Protein AF-A0A7K4CZP0-F1 (afdb_monomer)

Foldseek 3Di:
DVVVVQQAAEDQDPVVQCVVQVVCVVVVVVVRHPLHYYDYPVQVVCVVVPHDCVNVPQVPGSRRCVVVVVVSVVVVLLVVLVVVCVVQDDLVLLVVCLVCVPCLVVFPCSVVVLADLSVLSVCSNVSVLVVSLLRPSLVSHPLPCSQQVPDPPNRGSNSVSVSSPVVSVVVVSDDPLVVQQVVCCQFAVGSDDDDCVVCVVVVHHDDDGDGPVNVVVVVVVVVD

Radius of gyration: 27.46 Å; Cα contacts (8 Å, |Δi|>4): 216; chains: 1; bounding box: 64×42×74 Å

pLDDT: mean 88.91, std 6.3, range [65.12, 97.0]

Sequence (224 aa):
MKEAGAQAVLVSCPNCYLQFEMEQAALQKLDVNVHLPVFFITDLIGLAIGLSPEDLGMQQHVIDPAPVLASIGKIMKTRESVDLVLKDFDMDEIERCIACGACKDDCPSCKNGTMDPPALFKKVISGQLEDVLKDPSLWACLDCYTCHEMCSLGMGWHDTLKKLRNMAAKKGYIAKGFERQADTFGRLLKVIPPSKSKRRALGLPDPAEMNADDLKQKLHEMNE

Solvent-accessible surface area (backbone atoms only — not comparable to full-atom values): 13034 Å² total; per-residue (Å²): 97,64,92,76,68,50,72,57,46,82,34,85,47,71,68,55,45,51,53,61,40,54,47,48,62,54,34,44,77,71,75,41,83,75,89,58,24,68,40,50,54,63,55,58,51,37,48,74,75,68,49,51,62,75,80,69,46,54,85,72,51,85,45,81,42,61,76,52,49,56,53,50,51,52,54,49,54,42,47,54,48,41,54,54,45,64,72,78,43,64,63,69,60,51,51,53,46,48,73,61,51,74,42,47,87,71,35,68,35,38,74,71,68,51,33,56,66,53,64,47,51,52,32,45,78,69,50,39,45,71,61,48,36,65,38,71,39,69,72,48,66,81,82,75,55,59,37,37,79,62,31,93,80,66,66,36,53,60,63,60,49,48,53,48,49,52,55,12,43,77,73,66,50,53,59,72,73,54,53,55,28,51,54,35,23,46,62,50,67,29,67,61,86,80,60,57,68,66,31,50,77,70,75,40,77,75,80,84,88,47,30,45,65,61,50,50,52,53,54,51,68,71,75,109

Mean predicted aligned error: 10.71 Å

Secondary structure (DSSP, 8-state):
-GGGT---EEES-HHHHHHHHHHHHHHHTTT------EEEHHHHHHHHTT--TTTTTGGG-SS--HHHHHHHHHHHHHHHHHHHHHHH--HHHHHHHHHH-GGGGT-HHHHTTS--HHHHHHHHHTT-HHHHHH-GGGGG-----HHHHT-TTS--SHHHHHHHHHHHHHTT---HHHHHHHHHHHHHS-SS---HHHHHHTTPPPPPP--HHHHHHHHHHH--

Structure (mmCIF, N/CA/C/O backbone):
data_AF-A0A7K4CZP0-F1
#
_entry.id   AF-A0A7K4CZP0-F1
#
loop_
_atom_site.group_PDB
_atom_site.id
_atom_site.type_symbol
_atom_site.label_atom_id
_atom_site.label_alt_id
_atom_site.label_comp_id
_atom_site.label_asym_id
_atom_site.label_entity_id
_atom_site.label_seq_id
_atom_site.pdbx_PDB_ins_code
_atom_site.Cartn_x
_atom_site.Cartn_y
_atom_site.Cartn_z
_atom_site.occupancy
_atom_site.B_iso_or_equiv
_atom_site.auth_seq_id
_atom_site.auth_comp_id
_atom_site.auth_asym_id
_atom_site.auth_atom_id
_atom_site.pdbx_PDB_model_num
ATOM 1 N N . MET A 1 1 ? -25.069 6.080 30.874 1.00 85.06 1 MET A N 1
ATOM 2 C CA . MET A 1 1 ? -24.377 5.571 29.661 1.00 85.06 1 MET A CA 1
ATOM 3 C C . MET A 1 1 ? -23.298 6.539 29.201 1.00 85.06 1 MET A C 1
ATOM 5 O O . MET A 1 1 ? -22.136 6.169 29.238 1.00 85.06 1 MET A O 1
ATOM 9 N N . LYS A 1 2 ? -23.647 7.784 28.848 1.00 82.81 2 LYS A N 1
ATOM 10 C CA . LYS A 1 2 ? -22.668 8.808 28.444 1.00 82.81 2 LYS A CA 1
ATOM 11 C C . LYS A 1 2 ? -21.601 9.094 29.509 1.00 82.81 2 LYS A C 1
ATOM 13 O O . LYS A 1 2 ? -20.423 9.119 29.190 1.00 82.81 2 LYS A O 1
ATOM 18 N N . GLU A 1 3 ? -21.998 9.198 30.778 1.00 87.56 3 GLU A N 1
ATOM 19 C CA . GLU A 1 3 ? -21.066 9.346 31.916 1.00 87.56 3 GLU A CA 1
ATOM 20 C C . GLU A 1 3 ? -20.089 8.168 32.063 1.00 87.56 3 GLU A C 1
ATOM 22 O O . GLU A 1 3 ? -18.994 8.336 32.584 1.00 87.56 3 GLU A O 1
ATOM 27 N N . ALA A 1 4 ? -20.455 6.988 31.554 1.00 91.19 4 ALA A N 1
ATOM 28 C CA . ALA A 1 4 ? -19.593 5.808 31.521 1.00 91.19 4 ALA A CA 1
ATOM 29 C C . ALA A 1 4 ? -18.707 5.748 30.257 1.00 91.19 4 ALA A C 1
ATOM 31 O O . ALA A 1 4 ? -18.060 4.735 30.014 1.00 91.19 4 ALA A O 1
ATOM 32 N N . GLY A 1 5 ? -18.696 6.800 29.430 1.00 89.44 5 GLY A N 1
ATOM 33 C CA . GLY A 1 5 ? -17.893 6.879 28.206 1.00 89.44 5 GLY A CA 1
ATOM 34 C C . GLY A 1 5 ? -18.513 6.208 26.977 1.00 89.44 5 GLY A C 1
ATOM 35 O O . GLY A 1 5 ? -17.833 6.065 25.963 1.00 89.44 5 GLY A O 1
ATOM 36 N N . ALA A 1 6 ? -19.786 5.799 27.029 1.00 90.94 6 ALA A N 1
ATOM 37 C CA . ALA A 1 6 ? -20.461 5.239 25.859 1.00 90.94 6 ALA A CA 1
ATOM 38 C C . ALA A 1 6 ? -20.562 6.282 24.734 1.00 90.94 6 ALA A C 1
ATOM 40 O O . ALA A 1 6 ? -20.976 7.418 24.972 1.00 90.94 6 ALA A O 1
ATOM 41 N N . GLN A 1 7 ? -20.213 5.872 23.513 1.00 91.56 7 GLN A N 1
ATOM 42 C CA . GLN A 1 7 ? -20.236 6.728 22.321 1.00 91.56 7 GLN A CA 1
ATOM 43 C C . GLN A 1 7 ? -21.512 6.553 21.485 1.00 91.56 7 GLN A C 1
ATOM 45 O O . GLN A 1 7 ? -21.839 7.431 20.696 1.00 91.56 7 GLN A O 1
ATOM 50 N N . ALA A 1 8 ? -22.233 5.443 21.670 1.00 92.94 8 ALA A N 1
ATOM 51 C CA . ALA A 1 8 ? -23.510 5.146 21.028 1.00 92.94 8 ALA A CA 1
ATOM 52 C C . ALA A 1 8 ? -24.325 4.154 21.873 1.00 92.94 8 ALA A C 1
ATOM 54 O O . ALA A 1 8 ? -23.779 3.501 22.769 1.00 92.94 8 ALA A O 1
ATOM 55 N N . VAL A 1 9 ? -25.612 4.011 21.559 1.00 93.06 9 VAL A N 1
ATOM 56 C CA . VAL A 1 9 ? -26.483 2.946 22.077 1.00 93.06 9 VAL A CA 1
ATOM 57 C C . VAL A 1 9 ? -26.855 2.018 20.930 1.00 93.06 9 VAL A C 1
ATOM 59 O O . VAL A 1 9 ? -27.252 2.479 19.869 1.00 93.06 9 VAL A O 1
ATOM 62 N N . LEU A 1 10 ? -26.754 0.710 21.147 1.00 94.12 10 LEU A N 1
ATOM 63 C CA . LEU A 1 10 ? -27.246 -0.295 20.211 1.00 94.12 10 LEU A CA 1
ATOM 64 C C . LEU A 1 10 ? -28.534 -0.904 20.754 1.00 94.12 10 LEU A C 1
ATOM 66 O O . LEU A 1 10 ? -28.578 -1.339 21.906 1.00 94.12 10 LEU A O 1
ATOM 70 N N . VAL A 1 11 ? -29.559 -0.981 19.914 1.00 95.25 11 VAL A N 1
ATOM 71 C CA . VAL A 1 11 ? -30.842 -1.591 20.260 1.00 95.25 11 VAL A CA 1
ATOM 72 C C . VAL A 1 11 ? -31.289 -2.579 19.186 1.00 95.25 11 VAL A C 1
ATOM 74 O O . VAL A 1 11 ? -30.999 -2.429 18.005 1.00 95.25 11 VAL A O 1
ATOM 77 N N . SER A 1 12 ? -32.024 -3.606 19.598 1.00 95.75 12 SER A N 1
ATOM 78 C CA . SER A 1 12 ? -32.648 -4.592 18.700 1.00 95.75 12 SER A CA 1
ATOM 79 C C . SER A 1 12 ? -34.178 -4.576 18.769 1.00 95.75 12 SER A C 1
ATOM 81 O O . SER A 1 12 ? -34.845 -5.267 18.004 1.00 95.75 12 SER A O 1
ATOM 83 N N . CYS A 1 13 ? -34.750 -3.775 19.673 1.00 96.31 13 CYS A N 1
ATOM 84 C CA . CYS A 1 13 ? -36.188 -3.599 19.829 1.00 96.31 13 CYS A CA 1
ATOM 85 C C . CYS A 1 13 ? -36.625 -2.269 19.189 1.00 96.31 13 CYS A C 1
ATOM 87 O O . CYS A 1 13 ? -36.110 -1.224 19.599 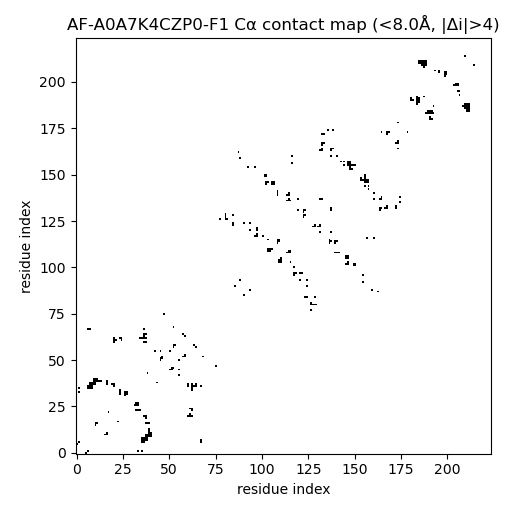1.00 96.31 13 CYS A O 1
ATOM 89 N N . PRO A 1 14 ? -37.589 -2.269 18.246 1.00 92.50 14 PRO A N 1
ATOM 90 C CA . PRO A 1 14 ? -38.087 -1.041 17.621 1.00 92.50 14 PRO A CA 1
ATOM 91 C C . PRO A 1 14 ? -38.642 -0.035 18.634 1.00 92.50 14 PRO A C 1
ATOM 93 O O . PRO A 1 14 ? -38.450 1.168 18.488 1.00 92.50 14 PRO A O 1
ATOM 96 N N . ASN A 1 15 ? -39.271 -0.520 19.710 1.00 94.50 15 ASN A N 1
ATOM 97 C CA . ASN A 1 15 ? -39.761 0.350 20.776 1.00 94.50 15 ASN A CA 1
ATOM 98 C C . ASN A 1 15 ? -38.613 1.020 21.542 1.00 94.50 15 ASN A C 1
ATOM 100 O O . ASN A 1 15 ? -38.708 2.192 21.883 1.00 94.50 15 ASN A O 1
ATOM 104 N N . CYS A 1 16 ? -37.509 0.305 21.779 1.00 93.56 16 CYS A N 1
ATOM 105 C CA . CYS A 1 16 ? -36.323 0.899 22.391 1.00 93.56 16 CYS A CA 1
ATOM 106 C C . CYS A 1 16 ? -35.675 1.928 21.462 1.00 93.56 16 CYS A C 1
ATOM 108 O O . CYS A 1 16 ? -35.240 2.963 21.946 1.00 93.56 16 CYS A O 1
ATOM 110 N N . TYR A 1 17 ? -35.637 1.675 20.152 1.00 91.94 17 TYR A N 1
ATOM 111 C CA . TYR A 1 17 ? -35.133 2.651 19.183 1.00 91.94 17 TYR A CA 1
ATOM 112 C C . TYR A 1 17 ? -35.946 3.943 19.233 1.00 91.94 17 TYR A C 1
ATOM 114 O O . TYR A 1 17 ? -35.385 5.004 19.479 1.00 91.94 17 TYR A O 1
ATOM 122 N N . LEU A 1 18 ? -37.276 3.846 19.130 1.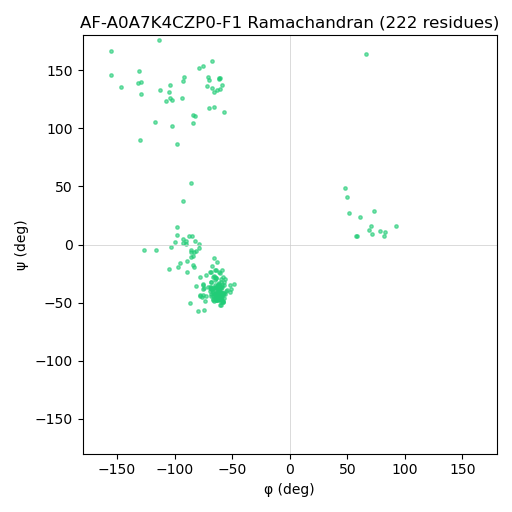00 88.94 18 LEU A N 1
ATOM 123 C CA . LEU A 1 18 ? -38.159 5.007 19.249 1.00 88.94 18 LEU A CA 1
ATOM 124 C C . LEU A 1 18 ? -37.974 5.727 20.587 1.00 88.94 18 LEU A C 1
ATOM 126 O O . LEU A 1 18 ? -37.829 6.945 20.603 1.00 88.94 18 LEU A O 1
ATOM 130 N N . GLN A 1 19 ? -37.928 4.985 21.696 1.00 91.44 19 GLN A N 1
ATOM 131 C CA . GLN A 1 19 ? -37.769 5.563 23.026 1.00 91.44 19 GLN A CA 1
ATOM 132 C C . GLN A 1 19 ? -36.423 6.279 23.189 1.00 91.44 19 GLN A C 1
ATOM 134 O O . GLN A 1 19 ? -36.393 7.395 23.686 1.00 91.44 19 GLN A O 1
ATOM 139 N N . PHE A 1 20 ? -35.302 5.669 22.803 1.00 90.06 20 PHE A N 1
ATOM 140 C CA . PHE A 1 20 ? -33.987 6.282 23.005 1.00 90.06 20 PHE A CA 1
ATOM 141 C C . PHE A 1 20 ? -33.669 7.371 21.975 1.00 90.06 20 PHE A C 1
ATOM 143 O O . PHE A 1 20 ? -32.920 8.287 22.301 1.00 90.06 20 PHE A O 1
ATOM 150 N N . GLU A 1 21 ? -34.215 7.301 20.763 1.00 88.94 21 GLU A N 1
ATOM 151 C CA . GLU A 1 21 ? -33.935 8.263 19.693 1.00 88.94 21 GLU A CA 1
ATOM 152 C C . GLU A 1 21 ? -34.874 9.483 19.772 1.00 88.94 21 GLU A C 1
ATOM 154 O O . GLU A 1 21 ? -34.416 10.624 19.830 1.00 88.94 21 GLU A O 1
ATOM 159 N N . MET A 1 22 ? -36.194 9.269 19.869 1.00 82.75 22 MET A N 1
ATOM 160 C CA . MET A 1 22 ? -37.180 10.364 19.852 1.00 82.75 22 MET A CA 1
ATOM 161 C C . MET A 1 22 ? -37.204 11.155 21.161 1.00 82.75 22 MET A C 1
ATOM 163 O O . MET A 1 22 ? -37.333 12.382 21.140 1.00 82.75 22 MET A O 1
ATOM 167 N N . GLU A 1 23 ? -37.038 10.490 22.308 1.00 86.06 23 GLU A N 1
ATOM 168 C CA . GLU A 1 23 ? -37.027 11.188 23.600 1.00 86.06 23 GLU A CA 1
ATOM 169 C C . GLU A 1 23 ? -35.779 12.055 23.766 1.00 86.06 23 GLU A C 1
ATOM 171 O O . GLU A 1 23 ? -35.824 13.051 24.480 1.00 86.06 23 GLU A O 1
ATOM 176 N N . GLN A 1 24 ? -34.672 11.767 23.069 1.00 87.44 24 GLN A N 1
ATOM 177 C CA . GLN A 1 24 ? -33.522 12.674 23.077 1.00 87.44 24 GLN A CA 1
ATOM 178 C C . GLN A 1 24 ? -33.859 14.028 22.443 1.00 87.44 24 GLN A C 1
ATOM 180 O O . GLN A 1 24 ? -33.439 15.058 22.968 1.00 87.44 24 GLN A O 1
ATOM 185 N N . ALA A 1 25 ? -34.676 14.059 21.386 1.00 80.62 25 ALA A N 1
ATOM 186 C CA . ALA A 1 25 ? -35.170 15.316 20.827 1.00 80.62 25 ALA A CA 1
ATOM 187 C C . ALA A 1 25 ? -36.153 16.032 21.767 1.00 80.62 25 ALA A C 1
ATOM 189 O O . ALA A 1 25 ? -36.189 17.263 21.808 1.00 80.62 25 ALA A O 1
ATOM 190 N N . ALA A 1 26 ? -36.942 15.289 22.549 1.00 83.56 26 ALA A N 1
ATOM 191 C CA . ALA A 1 26 ? -37.798 15.873 23.581 1.00 83.56 26 ALA A CA 1
ATOM 192 C C . ALA A 1 26 ? -36.972 16.468 24.737 1.00 83.56 26 ALA A C 1
ATOM 194 O O . ALA A 1 26 ? -37.235 17.590 25.166 1.00 83.56 26 ALA A O 1
ATOM 195 N N . LEU A 1 27 ? -35.929 15.766 25.185 1.00 85.69 27 LEU A N 1
ATOM 196 C CA . LEU A 1 27 ? -35.002 16.214 26.226 1.00 85.69 27 LEU A CA 1
ATOM 197 C C . LEU A 1 27 ? -34.216 17.464 25.812 1.00 85.69 27 LEU A C 1
ATOM 199 O O . LEU A 1 27 ? -34.027 18.356 26.636 1.00 85.69 27 LEU A O 1
ATOM 203 N N . GLN A 1 28 ? -33.848 17.594 24.533 1.00 81.56 28 GLN A N 1
ATOM 204 C CA . GLN A 1 28 ? -33.230 18.821 24.016 1.00 81.56 28 GLN A CA 1
ATOM 205 C C . GLN A 1 28 ? -34.129 20.054 24.199 1.00 81.56 28 GLN A C 1
ATOM 207 O O . GLN A 1 28 ? -33.630 21.134 24.503 1.00 81.56 28 GLN A O 1
ATOM 212 N N . LYS A 1 29 ? -35.460 19.910 24.089 1.00 82.94 29 LYS A N 1
ATOM 213 C CA . LYS A 1 29 ? -36.409 21.015 24.345 1.00 82.94 29 LYS A CA 1
ATOM 214 C C . LYS A 1 29 ? -36.450 21.442 25.814 1.00 82.94 29 LYS A C 1
ATOM 216 O O . LYS A 1 29 ? -36.921 22.534 26.112 1.00 82.94 29 LYS A O 1
ATOM 221 N N . LEU A 1 30 ? -35.976 20.583 26.713 1.00 86.44 30 LEU A N 1
ATOM 222 C CA . LEU A 1 30 ? -35.828 20.842 28.145 1.00 86.44 30 LEU A CA 1
ATOM 223 C C . LEU A 1 30 ? -34.390 21.248 28.510 1.00 86.44 30 LEU A C 1
ATOM 225 O O . LEU A 1 30 ? -34.027 21.204 29.681 1.00 86.44 30 LEU A O 1
ATOM 229 N N . ASP A 1 31 ? -33.579 21.617 27.512 1.00 82.62 31 ASP A N 1
ATOM 230 C CA . ASP A 1 31 ? -32.163 21.978 27.650 1.00 82.62 31 ASP A CA 1
ATOM 231 C C . ASP A 1 31 ? -31.275 20.838 28.196 1.00 82.62 31 ASP A C 1
ATOM 233 O O . ASP A 1 31 ? -30.190 21.046 28.740 1.00 82.62 31 ASP A O 1
ATOM 237 N N . VAL A 1 32 ? -31.720 19.585 28.025 1.00 83.56 32 VAL A N 1
ATOM 238 C CA . VAL A 1 32 ? -30.968 18.382 28.398 1.00 83.56 32 VAL A CA 1
ATOM 239 C C . VAL A 1 32 ? -30.347 17.756 27.150 1.00 83.56 32 VAL A C 1
ATOM 241 O O . VAL A 1 32 ? -30.993 17.052 26.374 1.00 83.56 32 VAL A O 1
ATOM 244 N N . ASN A 1 33 ? -29.044 17.983 26.970 1.00 80.31 33 ASN A N 1
ATOM 245 C CA . ASN A 1 33 ? -28.299 17.564 25.781 1.00 80.31 33 ASN A CA 1
ATOM 246 C C . ASN A 1 33 ? -27.534 16.243 25.987 1.00 80.31 33 ASN A C 1
ATOM 248 O O . ASN A 1 33 ? -26.339 16.220 26.303 1.00 80.31 33 ASN A O 1
ATOM 252 N N . VAL A 1 34 ? -28.215 15.113 25.761 1.00 82.25 34 VAL A N 1
ATOM 253 C CA . VAL A 1 34 ? -27.600 13.773 25.827 1.00 82.25 34 VAL A CA 1
ATOM 254 C C . VAL A 1 34 ? -26.750 13.485 24.585 1.00 82.25 34 VAL A C 1
ATOM 256 O O . VAL A 1 34 ? -25.604 13.075 24.744 1.00 82.25 34 VAL A O 1
ATOM 259 N N . HIS A 1 35 ? -27.235 13.790 23.377 1.00 84.50 35 HIS A N 1
ATOM 260 C CA . HIS A 1 35 ? -26.480 13.705 22.113 1.00 84.50 35 HIS A CA 1
ATOM 261 C C . HIS A 1 35 ? -25.723 12.370 21.948 1.00 84.50 35 HIS A C 1
ATOM 263 O O . HIS A 1 35 ? -24.515 12.345 21.710 1.00 84.50 35 HIS A O 1
ATOM 269 N N . LEU A 1 36 ? -26.424 11.259 22.176 1.00 90.44 36 LEU A N 1
ATOM 270 C CA . LEU A 1 36 ? -25.877 9.908 22.112 1.00 90.44 36 LEU A CA 1
ATOM 271 C C . LEU A 1 36 ? -26.594 9.143 20.987 1.00 90.44 36 LEU A C 1
ATOM 273 O O . LEU A 1 36 ? -27.748 8.768 21.184 1.00 90.44 36 LEU A O 1
ATOM 277 N N . PRO A 1 37 ? -25.953 8.917 19.826 1.00 92.50 37 PRO A N 1
ATOM 278 C CA . PRO A 1 37 ? -26.598 8.258 18.691 1.00 92.50 37 PRO A CA 1
ATOM 279 C C . PRO A 1 37 ? -27.104 6.857 19.045 1.00 92.50 37 PRO A C 1
ATOM 281 O O . PRO A 1 37 ? -26.393 6.089 19.708 1.00 92.50 37 PRO A O 1
ATOM 284 N N . VAL A 1 38 ? -28.312 6.514 18.594 1.00 93.50 38 VAL A N 1
ATOM 285 C CA . VAL A 1 38 ? -28.902 5.183 18.771 1.00 93.50 38 VAL A CA 1
ATOM 286 C C . VAL A 1 38 ? -28.893 4.453 17.435 1.00 93.50 38 VAL A C 1
ATOM 288 O O . VAL A 1 38 ? -29.459 4.939 16.467 1.00 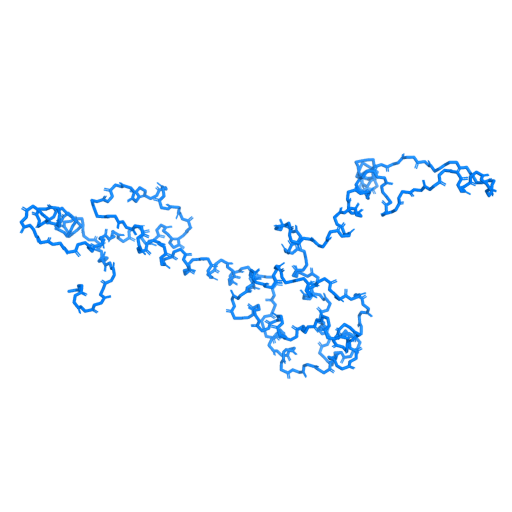93.50 38 VAL A O 1
ATOM 291 N N . PHE A 1 39 ? -28.279 3.275 17.386 1.00 93.75 39 PHE A N 1
ATOM 292 C CA . PHE A 1 39 ? -28.277 2.389 16.223 1.00 93.75 39 PHE A CA 1
ATOM 293 C C . PHE A 1 39 ? -29.227 1.222 16.452 1.00 93.75 39 PHE A C 1
ATOM 295 O O . PHE A 1 39 ? -29.232 0.609 17.527 1.00 93.75 39 PHE A O 1
ATOM 302 N N . PHE A 1 40 ? -29.996 0.874 15.429 1.00 94.50 40 PHE A N 1
ATOM 303 C CA . PHE A 1 40 ? -30.662 -0.412 15.372 1.00 94.50 40 PHE A CA 1
ATOM 304 C C . PHE A 1 40 ? -29.657 -1.491 14.947 1.00 94.50 40 PHE A C 1
ATOM 306 O O . PHE A 1 40 ? -28.675 -1.231 14.256 1.00 94.50 40 PHE A O 1
ATOM 313 N N . ILE A 1 41 ? -29.873 -2.739 15.359 1.00 94.50 41 ILE A N 1
ATOM 314 C CA . ILE A 1 41 ? -28.923 -3.828 15.085 1.00 94.50 41 ILE A CA 1
ATOM 315 C C . ILE A 1 41 ? -28.628 -4.021 13.588 1.00 94.50 41 ILE A C 1
ATOM 317 O O . ILE A 1 41 ? -27.506 -4.371 13.223 1.00 94.50 41 ILE A O 1
ATOM 321 N N . THR A 1 42 ? -29.600 -3.749 12.715 1.00 93.88 42 THR A N 1
ATOM 322 C CA . THR A 1 42 ? -29.416 -3.849 11.260 1.00 93.88 42 THR A CA 1
ATOM 323 C C . THR A 1 42 ? -28.439 -2.819 10.718 1.00 93.88 42 THR A C 1
ATOM 325 O O . THR A 1 42 ? -27.764 -3.114 9.741 1.00 93.88 42 THR A O 1
ATOM 328 N N . ASP A 1 43 ? -28.312 -1.664 11.367 1.00 93.38 43 ASP A N 1
ATOM 329 C CA . ASP A 1 43 ? -27.393 -0.601 10.963 1.00 93.38 43 ASP A CA 1
ATOM 330 C C . ASP A 1 43 ? -25.950 -1.103 11.066 1.00 93.38 43 ASP A C 1
ATOM 332 O O . ASP A 1 43 ? -25.172 -1.021 10.117 1.00 93.38 43 ASP A O 1
ATOM 336 N N . LEU A 1 44 ? -25.605 -1.728 12.198 1.00 90.06 44 LEU A N 1
ATOM 337 C CA . LEU A 1 44 ? -24.276 -2.303 12.407 1.00 90.06 44 LEU A CA 1
ATOM 338 C C . LEU A 1 44 ? -24.033 -3.548 11.553 1.00 90.06 44 LEU A C 1
ATOM 340 O O . LEU A 1 44 ? -22.914 -3.741 11.081 1.00 90.06 44 LEU A O 1
ATOM 344 N N . ILE A 1 45 ? -25.054 -4.385 11.341 1.00 90.56 45 ILE A N 1
ATOM 345 C CA . ILE A 1 45 ? -24.945 -5.541 10.438 1.00 90.56 45 ILE A CA 1
ATOM 346 C C . ILE A 1 45 ? -24.670 -5.060 9.013 1.00 90.56 45 ILE A C 1
ATOM 348 O O . ILE A 1 45 ? -23.764 -5.577 8.366 1.00 90.56 45 ILE A O 1
ATOM 352 N N . GLY A 1 46 ? -25.410 -4.055 8.548 1.00 89.75 46 GLY A N 1
ATOM 353 C CA . GLY A 1 46 ? -25.254 -3.450 7.233 1.00 89.75 46 GLY A CA 1
ATOM 354 C C . GLY A 1 46 ? -23.857 -2.881 7.020 1.00 89.75 46 GLY A C 1
ATOM 355 O O . GLY A 1 46 ? -23.196 -3.218 6.038 1.00 89.75 46 GLY A O 1
ATOM 356 N N . LEU A 1 47 ? -23.362 -2.104 7.987 1.00 88.12 47 LEU A N 1
ATOM 357 C CA . LEU A 1 47 ? -21.988 -1.600 7.966 1.00 88.12 47 LEU A CA 1
ATOM 358 C C . LEU A 1 47 ? -20.975 -2.757 7.952 1.00 88.12 47 LEU A C 1
ATOM 360 O O . LEU A 1 47 ? -20.020 -2.735 7.181 1.00 88.12 47 LEU A O 1
ATOM 364 N N . ALA A 1 48 ? -21.189 -3.806 8.751 1.00 83.50 48 ALA A N 1
ATOM 365 C CA . ALA A 1 48 ? -20.280 -4.951 8.823 1.00 83.50 48 ALA A CA 1
ATOM 366 C C . ALA A 1 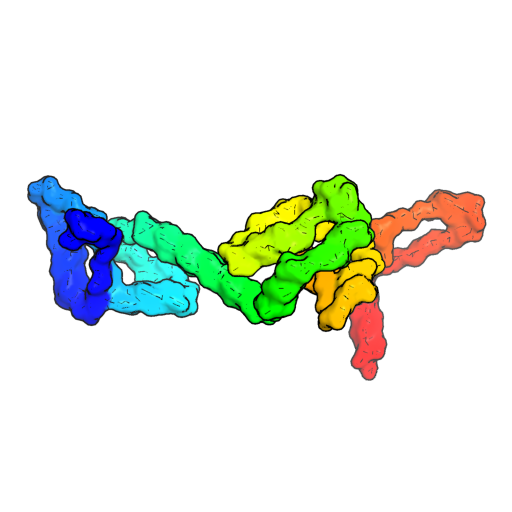48 ? -20.187 -5.756 7.515 1.00 83.50 48 ALA A C 1
ATOM 368 O O . ALA A 1 48 ? -19.141 -6.352 7.257 1.00 83.50 48 ALA A O 1
ATOM 369 N N . ILE A 1 49 ? -21.245 -5.768 6.698 1.00 85.19 49 ILE A N 1
ATOM 370 C CA . ILE A 1 49 ? -21.256 -6.414 5.375 1.00 85.19 49 ILE A CA 1
ATOM 371 C C . ILE A 1 49 ? -20.879 -5.459 4.231 1.00 85.19 49 ILE A C 1
ATOM 373 O O . ILE A 1 49 ? -20.904 -5.863 3.071 1.00 85.19 49 ILE A O 1
ATOM 377 N N . GLY A 1 50 ? -20.502 -4.216 4.547 1.00 80.69 50 GLY A N 1
ATOM 378 C CA . GLY A 1 50 ? -19.972 -3.251 3.584 1.00 80.69 50 GLY A CA 1
ATOM 379 C C . GLY A 1 50 ? -21.002 -2.329 2.928 1.00 80.69 50 GLY A C 1
ATOM 380 O O . GLY A 1 50 ? -20.673 -1.708 1.921 1.00 80.69 50 GLY A O 1
ATOM 381 N N . LEU A 1 51 ? -22.222 -2.214 3.466 1.00 86.06 51 LEU A N 1
ATOM 382 C CA . LEU A 1 51 ? -23.175 -1.192 3.017 1.00 86.06 51 LEU A CA 1
ATOM 383 C C . LEU A 1 51 ? -22.728 0.202 3.472 1.00 86.06 51 LEU A C 1
ATOM 385 O O . LEU A 1 51 ? -22.178 0.363 4.566 1.00 86.06 51 LEU A O 1
ATOM 389 N N . SER A 1 52 ? -22.967 1.209 2.630 1.00 87.88 52 SER A N 1
ATOM 390 C CA . SER A 1 52 ? -22.628 2.595 2.956 1.00 87.88 52 SER A CA 1
ATOM 391 C C . SER A 1 52 ? -23.617 3.196 3.970 1.00 87.88 52 SER A C 1
ATOM 393 O O . SER A 1 52 ? -24.773 2.763 4.036 1.00 87.88 52 SER A O 1
ATOM 395 N N . PRO A 1 53 ? -23.207 4.197 4.774 1.00 89.81 53 PRO A N 1
ATOM 396 C CA . PRO A 1 53 ? -24.129 4.953 5.623 1.00 89.81 53 PRO A CA 1
ATOM 397 C C . PRO A 1 53 ? -25.334 5.515 4.856 1.00 89.81 53 PRO A C 1
ATOM 399 O O . PRO A 1 53 ? -26.440 5.565 5.391 1.00 89.81 53 PRO A O 1
ATOM 402 N N . GLU A 1 54 ? -25.125 5.910 3.601 1.00 90.25 54 GLU A N 1
ATOM 403 C CA . GLU A 1 54 ? -26.161 6.432 2.716 1.00 90.25 54 GLU A CA 1
ATOM 404 C C . GLU A 1 54 ? -27.178 5.348 2.328 1.00 90.25 54 GLU A C 1
ATOM 406 O O . GLU A 1 54 ? -28.385 5.590 2.411 1.00 90.25 54 GLU A O 1
ATOM 411 N N . ASP A 1 55 ? -26.710 4.143 1.978 1.00 91.25 55 ASP A N 1
ATOM 412 C CA . ASP A 1 55 ? -27.570 2.993 1.646 1.00 91.25 55 ASP A CA 1
ATOM 413 C C . ASP A 1 55 ? -28.400 2.526 2.850 1.00 91.25 55 ASP A C 1
ATOM 415 O O . ASP A 1 55 ? -29.511 2.020 2.694 1.00 91.25 55 ASP A O 1
ATOM 419 N N . LEU A 1 56 ? -27.860 2.703 4.058 1.00 92.56 56 LEU A N 1
ATOM 420 C CA . LEU A 1 56 ? -28.519 2.359 5.318 1.00 92.56 56 LEU A CA 1
ATOM 421 C C . LEU A 1 56 ? -29.479 3.440 5.819 1.00 92.56 56 LEU A C 1
ATOM 423 O O . LEU A 1 56 ? -30.188 3.214 6.794 1.00 92.56 56 LEU A O 1
ATOM 427 N N . GLY A 1 57 ? -29.525 4.605 5.169 1.00 91.94 57 GLY A N 1
ATOM 428 C CA . GLY A 1 57 ? -30.417 5.686 5.572 1.00 91.94 57 GLY A CA 1
ATOM 429 C C . GLY A 1 57 ? -29.982 6.403 6.851 1.00 91.94 57 GLY A C 1
ATOM 430 O O . GLY A 1 57 ? -30.831 6.945 7.554 1.00 91.94 57 GLY A O 1
ATOM 431 N N . MET A 1 58 ? -28.681 6.456 7.158 1.00 91.38 58 MET A N 1
ATOM 432 C CA . MET A 1 58 ? -28.154 7.048 8.403 1.00 91.38 58 MET A CA 1
ATOM 433 C C . MET A 1 58 ? -28.526 8.530 8.591 1.00 91.38 58 MET A C 1
ATOM 435 O O . MET A 1 58 ? -28.577 9.025 9.713 1.00 91.38 58 MET A O 1
ATOM 439 N N . GLN A 1 59 ? -28.851 9.237 7.507 1.00 89.06 59 GLN A N 1
ATOM 440 C CA . GLN A 1 59 ? -29.386 10.602 7.518 1.00 89.06 59 GLN A CA 1
ATOM 441 C C . GLN A 1 59 ? -30.787 10.725 8.143 1.00 89.06 59 GLN A C 1
ATOM 443 O O . GLN A 1 59 ? -31.263 11.837 8.350 1.00 89.06 59 GLN A O 1
ATOM 448 N N . GLN A 1 60 ? -31.475 9.605 8.385 1.00 87.62 60 GLN A N 1
ATOM 449 C CA . GLN A 1 60 ? -32.804 9.571 8.998 1.00 87.62 60 GLN A CA 1
ATOM 450 C C . GLN A 1 60 ? -32.756 9.569 10.529 1.00 87.62 60 GLN A C 1
ATOM 452 O O . GLN A 1 60 ? -33.799 9.741 11.161 1.00 87.62 60 GLN A O 1
ATOM 457 N N . HIS A 1 61 ? -31.576 9.379 11.127 1.00 90.69 61 HIS A N 1
ATOM 458 C CA . HIS A 1 61 ? -31.418 9.487 12.572 1.00 90.69 61 HIS A CA 1
ATOM 459 C C . HIS A 1 61 ? -31.766 10.900 13.038 1.00 90.69 61 HIS A C 1
ATOM 461 O O . HIS A 1 61 ? -31.469 11.897 12.377 1.00 90.69 61 HIS A O 1
ATOM 467 N N . VAL A 1 62 ? -32.398 10.979 14.204 1.00 88.19 62 VAL A N 1
ATOM 468 C CA . VAL A 1 62 ? -32.747 12.250 14.840 1.00 88.19 62 VAL A CA 1
ATOM 469 C C . VAL A 1 62 ? -31.496 12.877 15.454 1.00 88.19 62 VAL A C 1
ATOM 471 O O . VAL A 1 62 ? -31.340 14.098 15.442 1.00 88.19 62 VAL A O 1
ATOM 474 N N . ILE A 1 63 ? -30.594 12.044 15.974 1.00 89.50 63 ILE A N 1
ATOM 475 C CA . ILE A 1 63 ? -29.297 12.433 16.518 1.00 89.50 63 ILE A CA 1
ATOM 476 C C . ILE A 1 63 ? -28.203 12.079 15.512 1.00 89.50 63 ILE A C 1
ATOM 478 O O . ILE A 1 63 ? -28.089 10.927 15.109 1.00 89.50 63 ILE A O 1
ATOM 482 N N . ASP A 1 64 ? -27.368 13.057 15.148 1.00 89.81 64 ASP A N 1
ATOM 483 C CA . ASP A 1 64 ? -26.321 12.890 14.132 1.00 89.81 64 ASP A CA 1
ATOM 484 C C . ASP A 1 64 ? -25.346 11.738 14.479 1.00 89.81 64 ASP A C 1
ATOM 486 O O . ASP A 1 64 ? -24.584 11.840 15.452 1.00 89.81 64 ASP A O 1
ATOM 490 N N . PRO A 1 65 ? -25.324 10.645 13.689 1.00 91.44 65 PRO A N 1
ATOM 491 C CA . PRO A 1 65 ? -24.446 9.509 13.931 1.00 91.44 65 PRO A CA 1
ATOM 492 C C . PRO A 1 65 ? -23.016 9.722 13.402 1.00 91.44 65 PRO A C 1
ATOM 494 O O . PRO A 1 65 ? -22.146 8.880 13.661 1.00 91.44 65 PRO A O 1
ATOM 497 N N . ALA A 1 66 ? -22.722 10.821 12.691 1.00 89.88 66 ALA A N 1
ATOM 498 C CA . ALA A 1 66 ? -21.437 11.059 12.026 1.00 89.88 66 ALA A CA 1
ATOM 499 C C . ALA A 1 66 ? -20.190 10.886 12.921 1.00 89.88 66 ALA A C 1
ATOM 501 O O . ALA A 1 66 ? -19.221 10.269 12.461 1.00 89.88 66 ALA A O 1
ATOM 502 N N . PRO A 1 67 ? -20.162 11.331 14.197 1.00 87.38 67 PRO A N 1
ATOM 503 C CA . PRO A 1 67 ? -18.994 11.137 15.064 1.00 87.38 67 PRO A CA 1
ATOM 504 C C . PRO A 1 67 ? -18.660 9.658 15.316 1.00 87.38 67 PRO A C 1
ATOM 506 O O . PRO A 1 67 ? -17.488 9.266 15.378 1.00 87.38 67 PRO A O 1
ATOM 509 N N . VAL A 1 68 ? -19.692 8.819 15.438 1.00 90.94 68 VAL A N 1
ATOM 510 C CA . VAL A 1 68 ? -19.548 7.375 15.661 1.00 90.94 68 VAL A CA 1
ATOM 511 C C . VAL A 1 68 ? -19.200 6.680 14.351 1.00 90.94 68 VAL A C 1
ATOM 513 O O . VAL A 1 68 ? -18.263 5.882 14.315 1.00 90.94 68 VAL A O 1
ATOM 516 N N . LEU A 1 69 ? -19.873 7.044 13.256 1.00 88.75 69 LEU A N 1
ATOM 517 C CA . LEU A 1 69 ? -19.579 6.532 11.917 1.00 88.75 69 LEU A CA 1
ATOM 518 C C . LEU A 1 69 ? -18.136 6.824 11.494 1.00 88.75 69 LEU A C 1
ATOM 520 O O . LEU A 1 69 ? -17.489 5.962 10.907 1.00 88.75 69 LEU A O 1
ATOM 524 N N . ALA A 1 70 ? -17.573 7.979 11.856 1.00 87.12 70 ALA A N 1
ATOM 525 C CA . ALA A 1 70 ? -16.164 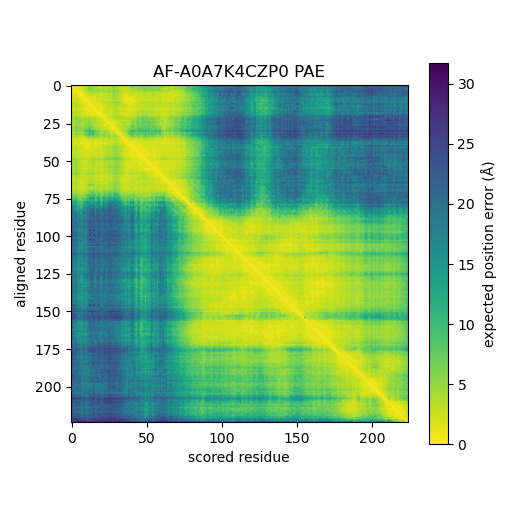8.280 11.610 1.00 87.12 70 ALA A CA 1
ATOM 526 C C . ALA A 1 70 ? -15.218 7.312 12.345 1.00 87.12 70 ALA A C 1
ATOM 528 O O . ALA A 1 70 ? -14.150 6.970 11.833 1.00 87.12 70 ALA A O 1
ATOM 529 N N . SER A 1 71 ? -15.602 6.854 13.538 1.00 84.31 71 SER A N 1
ATOM 530 C CA . SER A 1 71 ? -14.837 5.873 14.315 1.00 84.31 71 SER A CA 1
ATOM 531 C C . SER A 1 71 ? -14.981 4.464 13.733 1.00 84.31 71 SER A C 1
ATOM 533 O O . SER A 1 71 ? -13.976 3.779 13.543 1.00 84.31 71 SER A O 1
ATOM 535 N N . ILE A 1 72 ? -16.199 4.064 13.353 1.00 83.00 72 ILE A N 1
ATOM 536 C CA . ILE A 1 72 ? -16.468 2.789 12.668 1.00 83.00 72 ILE A CA 1
ATOM 537 C C . ILE A 1 72 ? -15.744 2.739 11.316 1.00 83.00 72 ILE A C 1
ATOM 539 O O . ILE A 1 72 ? -15.072 1.757 11.014 1.00 83.00 72 ILE A O 1
ATOM 543 N N . GLY A 1 73 ? -15.781 3.819 10.536 1.00 78.50 73 GLY A N 1
ATOM 544 C CA . GLY A 1 73 ? -15.101 3.919 9.247 1.00 78.50 73 GLY A CA 1
ATOM 545 C C . GLY A 1 73 ? -13.582 3.767 9.353 1.00 78.50 73 GLY A C 1
ATOM 546 O O . GLY A 1 73 ? -12.964 3.178 8.469 1.00 78.50 73 GLY A O 1
ATOM 547 N N . LYS A 1 74 ? -12.959 4.226 10.449 1.00 73.38 74 LYS A N 1
ATOM 548 C CA . LYS A 1 74 ? -11.537 3.943 10.721 1.00 73.38 74 LYS A CA 1
ATOM 549 C C . LYS A 1 74 ? -11.299 2.447 10.928 1.00 73.38 74 LYS A C 1
ATOM 551 O O . LYS A 1 74 ? -10.376 1.905 10.333 1.00 73.38 74 LYS A O 1
ATOM 556 N N . ILE A 1 75 ? -12.146 1.781 11.715 1.00 72.25 75 ILE A N 1
ATOM 557 C CA . ILE A 1 75 ? -12.060 0.334 11.973 1.00 72.25 75 ILE A CA 1
ATOM 558 C C . ILE A 1 75 ? -12.257 -0.464 10.675 1.00 72.25 75 ILE A C 1
ATOM 560 O O . ILE A 1 75 ? -11.484 -1.376 10.388 1.00 72.25 75 ILE A O 1
ATOM 564 N N . MET A 1 76 ? -13.251 -0.097 9.863 1.00 69.44 76 MET A N 1
ATOM 565 C CA . MET A 1 76 ? -13.542 -0.755 8.586 1.00 69.44 76 MET A CA 1
ATOM 566 C C . MET A 1 76 ? -12.404 -0.596 7.572 1.00 69.44 76 MET A C 1
ATOM 568 O O . MET A 1 76 ? -12.024 -1.578 6.945 1.00 69.44 76 MET A O 1
ATOM 572 N N . LYS A 1 77 ? -11.796 0.593 7.456 1.00 67.94 77 LYS A N 1
ATOM 573 C CA . LYS A 1 77 ? -10.617 0.809 6.592 1.00 67.94 77 LYS A CA 1
ATOM 574 C C . LYS A 1 77 ? -9.418 -0.035 7.016 1.00 67.94 77 LYS A C 1
ATOM 576 O O . LYS A 1 77 ? -8.703 -0.567 6.166 1.00 67.94 77 LYS A O 1
ATOM 581 N N . THR A 1 78 ? -9.204 -0.182 8.324 1.00 65.12 78 THR A N 1
ATOM 582 C CA . THR A 1 78 ? -8.186 -1.097 8.850 1.00 65.12 78 THR A CA 1
ATOM 583 C C . THR A 1 78 ? -8.503 -2.537 8.453 1.00 65.12 78 THR A C 1
ATOM 585 O O . THR A 1 78 ? -7.610 -3.243 8.002 1.00 65.12 78 THR A O 1
ATOM 588 N N . ARG A 1 79 ? -9.769 -2.964 8.539 1.00 66.81 79 ARG A N 1
ATOM 589 C CA . ARG A 1 79 ? -10.199 -4.314 8.147 1.00 66.81 79 ARG A CA 1
ATOM 590 C C . ARG A 1 79 ? -10.030 -4.592 6.652 1.00 66.81 79 ARG A C 1
ATOM 592 O O . ARG A 1 79 ? -9.472 -5.622 6.313 1.00 66.81 79 ARG A O 1
ATOM 599 N N . GLU A 1 80 ? -10.436 -3.678 5.775 1.00 67.50 80 GLU A N 1
ATOM 600 C CA . GLU A 1 80 ? -10.232 -3.813 4.324 1.00 67.50 80 GLU A CA 1
ATOM 601 C C . GLU A 1 80 ? -8.739 -3.931 3.980 1.00 67.50 80 GLU A C 1
ATOM 603 O O . GLU A 1 80 ? -8.334 -4.768 3.174 1.00 67.50 80 GLU A O 1
ATOM 608 N N . SER A 1 81 ? -7.902 -3.129 4.647 1.00 66.62 81 SER A N 1
ATOM 609 C CA . SER A 1 81 ? -6.446 -3.217 4.510 1.00 66.62 81 SER A CA 1
ATOM 610 C C . SER A 1 81 ? -5.919 -4.577 4.978 1.00 66.62 81 SER A C 1
ATOM 612 O O . SER A 1 81 ? -5.054 -5.144 4.320 1.00 66.62 81 SER A O 1
ATOM 614 N N . VAL A 1 82 ? -6.457 -5.125 6.072 1.00 71.56 82 VAL A N 1
ATOM 615 C CA . VAL A 1 82 ? -6.107 -6.459 6.584 1.00 71.56 82 VAL A CA 1
ATOM 616 C C . VAL A 1 82 ? -6.551 -7.563 5.623 1.00 71.56 82 VAL A C 1
ATOM 618 O O . VAL A 1 82 ? -5.739 -8.422 5.303 1.00 71.56 82 VAL A O 1
ATOM 621 N N . ASP A 1 83 ? -7.779 -7.529 5.107 1.00 73.62 83 ASP A N 1
ATOM 622 C CA . ASP A 1 83 ? -8.293 -8.541 4.172 1.00 73.62 83 ASP A CA 1
ATOM 623 C C . ASP A 1 83 ? -7.468 -8.579 2.876 1.00 73.62 83 ASP A C 1
ATOM 625 O O . ASP A 1 83 ? -7.140 -9.650 2.361 1.00 73.62 83 ASP A O 1
ATOM 629 N N . LEU A 1 84 ? -7.075 -7.406 2.369 1.00 71.25 84 LEU A N 1
ATOM 630 C CA . LEU A 1 84 ? -6.199 -7.294 1.206 1.00 71.25 84 LEU A CA 1
ATOM 631 C C . LEU A 1 84 ? -4.801 -7.858 1.495 1.00 71.25 84 LEU A C 1
ATOM 633 O O . LEU A 1 84 ? -4.242 -8.574 0.664 1.00 71.25 84 LEU A O 1
ATOM 637 N N . VAL A 1 85 ? -4.252 -7.574 2.681 1.00 77.50 85 VAL A N 1
ATOM 638 C CA . VAL A 1 85 ? -2.955 -8.111 3.107 1.00 77.50 85 VAL A CA 1
ATOM 639 C C . VAL A 1 85 ? -3.009 -9.637 3.239 1.00 77.50 85 VAL A C 1
ATOM 641 O O . VAL A 1 85 ? -2.165 -10.317 2.669 1.00 77.50 85 VAL A O 1
ATOM 644 N N . LEU A 1 86 ? -4.024 -10.189 3.905 1.00 76.12 86 LEU A N 1
ATOM 645 C CA . LEU A 1 86 ? -4.184 -11.636 4.101 1.00 76.12 86 LEU A CA 1
ATOM 646 C C . LEU A 1 86 ? -4.397 -12.406 2.792 1.00 76.12 86 LEU A C 1
ATOM 648 O O . LEU A 1 86 ? -4.060 -13.583 2.703 1.00 76.12 86 LEU A O 1
ATOM 652 N N . LYS A 1 87 ? -4.979 -11.759 1.778 1.00 82.62 87 LYS A N 1
ATOM 653 C CA . LYS A 1 87 ? -5.203 -12.371 0.467 1.00 82.62 87 LYS A CA 1
ATOM 654 C C . LYS A 1 87 ? -3.934 -12.420 -0.382 1.00 82.62 87 LYS A C 1
ATOM 656 O O . LYS A 1 87 ? -3.684 -13.423 -1.047 1.00 82.62 87 LYS A O 1
ATOM 661 N N . ASP A 1 88 ? -3.177 -11.326 -0.410 1.00 82.44 88 ASP A N 1
ATOM 662 C CA . ASP A 1 88 ? -2.048 -11.170 -1.331 1.00 82.44 88 ASP A CA 1
ATOM 663 C C . ASP A 1 88 ? -0.696 -11.563 -0.702 1.00 82.44 88 ASP A C 1
ATOM 665 O O . ASP A 1 88 ? 0.276 -11.794 -1.437 1.00 82.44 88 ASP A O 1
ATOM 669 N N . PHE A 1 89 ? -0.613 -11.682 0.628 1.00 85.19 89 PHE A N 1
ATOM 670 C CA . PHE A 1 89 ? 0.623 -11.958 1.361 1.00 85.19 89 PHE A CA 1
ATOM 671 C C . PHE A 1 89 ? 0.493 -13.131 2.340 1.00 85.19 89 PHE A C 1
ATOM 673 O O . PHE A 1 89 ? -0.493 -13.254 3.061 1.00 85.19 89 PHE A O 1
ATOM 680 N N . ASP A 1 90 ? 1.541 -13.958 2.401 1.00 86.38 90 ASP A N 1
ATOM 681 C CA . ASP A 1 90 ? 1.720 -14.952 3.460 1.00 86.38 90 ASP A CA 1
ATOM 682 C C . ASP A 1 90 ? 2.366 -14.261 4.671 1.00 86.38 90 ASP A C 1
ATOM 684 O O . ASP A 1 90 ? 3.508 -13.790 4.623 1.00 86.38 90 ASP A O 1
ATOM 688 N N . MET A 1 91 ? 1.591 -14.143 5.747 1.00 83.62 91 MET A N 1
ATOM 689 C CA . MET A 1 91 ? 1.996 -13.419 6.950 1.00 83.62 91 MET A CA 1
ATOM 690 C C . MET A 1 91 ? 3.137 -14.115 7.682 1.00 83.62 91 MET A C 1
ATOM 692 O O . MET A 1 91 ? 4.051 -13.437 8.148 1.00 83.62 91 MET A O 1
ATOM 696 N N . ASP A 1 92 ? 3.137 -15.446 7.722 1.00 86.00 92 ASP A N 1
ATOM 697 C CA . ASP A 1 92 ? 4.178 -16.201 8.408 1.00 86.00 92 ASP A CA 1
ATOM 698 C C . ASP A 1 92 ? 5.515 -16.062 7.664 1.00 86.00 92 ASP A C 1
ATOM 700 O O . ASP A 1 92 ? 6.580 -15.955 8.276 1.00 86.00 92 ASP A O 1
ATOM 704 N N . GLU A 1 93 ? 5.480 -16.045 6.329 1.00 87.94 93 GLU A N 1
ATOM 705 C CA . GLU A 1 93 ? 6.644 -15.755 5.485 1.00 87.94 93 GLU A CA 1
ATOM 706 C C . GLU A 1 93 ? 7.185 -14.343 5.729 1.00 87.94 93 GLU A C 1
ATOM 708 O O . GLU A 1 93 ? 8.395 -14.174 5.927 1.00 87.94 93 GLU A O 1
ATOM 713 N N . ILE A 1 94 ? 6.308 -13.338 5.791 1.00 89.31 94 ILE A N 1
ATOM 714 C CA . ILE A 1 94 ? 6.710 -11.960 6.081 1.00 89.31 94 ILE A CA 1
ATOM 715 C C . ILE A 1 94 ? 7.307 -11.838 7.488 1.00 89.31 94 ILE A C 1
ATOM 717 O O . ILE A 1 94 ? 8.359 -11.216 7.651 1.00 89.31 94 ILE A O 1
ATOM 721 N N . GLU A 1 95 ? 6.691 -12.438 8.504 1.00 90.62 95 GLU A N 1
ATOM 722 C CA . GLU A 1 95 ? 7.188 -12.403 9.881 1.00 90.62 95 GLU A CA 1
ATOM 723 C C . GLU A 1 95 ? 8.560 -13.071 10.008 1.00 90.62 95 GLU A C 1
ATOM 725 O O . GLU A 1 95 ? 9.491 -12.480 10.568 1.00 90.62 95 GLU A O 1
ATOM 730 N N . ARG A 1 96 ? 8.733 -14.259 9.409 1.00 90.81 96 ARG A N 1
ATOM 731 C CA . ARG A 1 96 ? 10.038 -14.936 9.335 1.00 90.81 96 ARG A CA 1
ATOM 732 C C . ARG A 1 96 ? 11.076 -14.073 8.628 1.00 90.81 96 ARG A C 1
ATOM 734 O O . ARG A 1 96 ? 12.218 -13.986 9.079 1.00 90.81 96 ARG A O 1
ATOM 741 N N . CYS A 1 97 ? 10.690 -13.413 7.538 1.00 90.38 97 CYS A N 1
ATOM 742 C CA . CYS A 1 97 ? 11.561 -12.511 6.798 1.00 90.38 97 CYS A CA 1
ATOM 743 C C . CY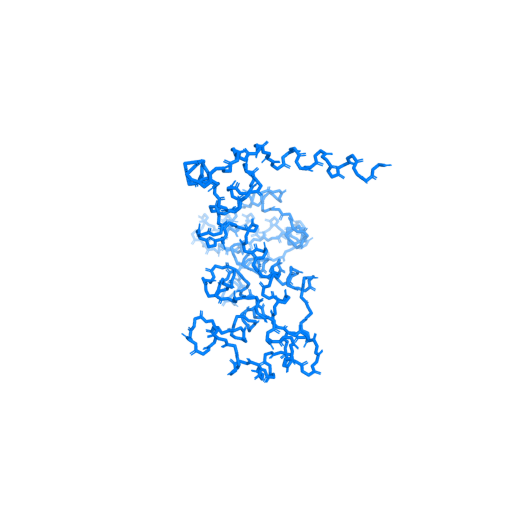S A 1 97 ? 12.014 -11.315 7.651 1.00 90.38 97 CYS A C 1
ATOM 745 O O . CYS A 1 97 ? 13.207 -10.999 7.670 1.00 90.38 97 CYS A O 1
ATOM 747 N N . ILE A 1 98 ? 11.090 -10.662 8.365 1.00 92.25 98 ILE A N 1
ATOM 748 C CA . ILE A 1 98 ? 11.386 -9.525 9.252 1.00 92.25 98 ILE A CA 1
ATOM 749 C C . ILE A 1 98 ? 12.349 -9.948 10.364 1.00 92.25 98 ILE A C 1
ATOM 751 O O . ILE A 1 98 ? 13.293 -9.215 10.656 1.00 92.25 98 ILE A O 1
ATOM 755 N N . ALA A 1 99 ? 12.128 -11.119 10.965 1.00 91.25 99 ALA A N 1
ATOM 756 C CA . ALA A 1 99 ? 12.977 -11.639 12.032 1.00 91.25 99 ALA A CA 1
ATOM 757 C C . ALA A 1 99 ? 14.380 -12.029 11.538 1.00 91.25 99 ALA A C 1
ATOM 759 O O . ALA A 1 99 ? 15.361 -11.804 12.243 1.00 91.25 99 ALA A O 1
ATOM 760 N N . CYS A 1 100 ? 14.483 -12.608 10.337 1.00 91.62 100 CYS A N 1
ATOM 761 C CA . CYS A 1 100 ? 15.752 -13.053 9.767 1.00 91.62 100 CYS A CA 1
ATOM 762 C C . CYS A 1 100 ? 16.616 -11.883 9.279 1.00 91.62 100 CYS A C 1
ATOM 764 O O . CYS A 1 100 ? 17.771 -11.770 9.678 1.00 91.62 100 CYS A O 1
ATOM 766 N N . GLY A 1 101 ? 16.087 -11.044 8.379 1.00 88.06 101 GLY A N 1
ATOM 767 C CA . GLY A 1 101 ? 16.775 -9.857 7.854 1.00 88.06 101 GLY A CA 1
ATOM 768 C C . GLY A 1 101 ? 18.139 -10.082 7.175 1.00 88.06 101 GLY A C 1
ATOM 769 O O . GLY A 1 101 ? 18.787 -9.101 6.824 1.00 88.06 101 GLY A O 1
ATOM 770 N N . ALA A 1 102 ? 18.580 -11.327 6.961 1.00 90.00 102 ALA A N 1
ATOM 771 C CA . ALA A 1 102 ? 19.980 -11.648 6.658 1.00 90.00 102 ALA A CA 1
ATOM 772 C C . ALA A 1 102 ? 20.519 -11.013 5.365 1.00 90.00 102 ALA A C 1
ATOM 774 O O . ALA A 1 102 ? 21.667 -10.592 5.318 1.00 90.00 102 ALA A O 1
ATOM 775 N N . CYS A 1 103 ? 19.689 -10.884 4.326 1.00 92.69 103 CYS A N 1
ATOM 776 C CA . CYS A 1 103 ? 20.109 -10.307 3.044 1.00 92.69 103 CYS A CA 1
ATOM 777 C C . CYS A 1 103 ? 20.183 -8.765 3.036 1.00 92.69 103 CYS A C 1
ATOM 779 O O . CYS A 1 103 ? 20.532 -8.169 2.012 1.00 92.69 103 CYS A O 1
ATOM 781 N N . LYS A 1 104 ? 19.871 -8.098 4.159 1.00 92.94 104 LYS A N 1
ATOM 782 C CA . LYS A 1 104 ? 19.891 -6.631 4.273 1.00 92.94 104 LYS A CA 1
ATOM 783 C C . LYS A 1 104 ? 21.260 -6.039 3.995 1.00 92.94 104 LYS A C 1
ATOM 785 O O . LYS A 1 104 ? 21.347 -5.054 3.263 1.00 92.94 104 LYS A O 1
ATOM 790 N N . ASP A 1 105 ? 22.301 -6.682 4.502 1.00 91.19 105 ASP A N 1
ATOM 791 C CA . ASP A 1 105 ? 23.678 -6.222 4.346 1.00 91.19 105 ASP A CA 1
ATOM 792 C C . ASP A 1 105 ? 24.268 -6.548 2.974 1.00 91.19 105 ASP A C 1
ATOM 794 O O . ASP A 1 105 ? 25.378 -6.120 2.687 1.00 91.19 105 ASP A O 1
ATOM 798 N N . ASP A 1 106 ? 23.543 -7.239 2.095 1.00 93.12 106 ASP A N 1
ATOM 799 C CA . ASP A 1 106 ? 23.933 -7.449 0.696 1.00 93.12 106 ASP A CA 1
ATOM 800 C C . ASP A 1 106 ? 23.124 -6.585 -0.271 1.00 93.12 106 ASP A C 1
ATOM 802 O O . ASP A 1 106 ? 23.587 -6.281 -1.372 1.00 93.12 106 ASP A O 1
ATOM 806 N N . CYS A 1 107 ? 21.948 -6.117 0.152 1.00 95.00 107 CYS A N 1
ATOM 807 C CA . CYS A 1 107 ? 21.081 -5.270 -0.653 1.00 95.00 107 CYS A CA 1
ATOM 808 C C . CYS A 1 107 ? 21.728 -3.895 -0.929 1.00 95.00 107 CYS A C 1
ATOM 810 O O . CYS A 1 107 ? 21.929 -3.109 0.005 1.00 95.00 107 CYS A O 1
ATOM 812 N N . PRO A 1 108 ? 21.983 -3.529 -2.205 1.00 95.06 108 PRO A N 1
ATOM 813 C CA . PRO A 1 108 ? 22.568 -2.230 -2.546 1.00 95.06 108 PRO A CA 1
ATOM 814 C C . PRO A 1 108 ? 21.715 -1.045 -2.073 1.00 95.06 108 PRO A C 1
ATOM 816 O O . PRO A 1 108 ? 22.241 -0.044 -1.585 1.00 95.06 108 PRO A O 1
ATOM 819 N N . SER A 1 109 ? 20.389 -1.169 -2.166 1.00 95.81 109 SER A N 1
ATOM 820 C CA . SER A 1 109 ? 19.452 -0.121 -1.750 1.00 95.81 109 SER A CA 1
ATOM 821 C C . SER A 1 109 ? 19.438 0.078 -0.231 1.00 95.81 109 SER A C 1
ATOM 823 O O . SER A 1 109 ? 19.270 1.210 0.230 1.00 95.81 109 SER A O 1
ATOM 825 N N . CYS A 1 110 ? 19.658 -0.990 0.546 1.00 95.44 110 CYS A N 1
ATOM 826 C CA . CYS A 1 110 ? 19.801 -0.906 2.000 1.00 95.44 110 CYS A CA 1
ATOM 827 C C . CYS A 1 110 ? 21.142 -0.293 2.400 1.00 95.44 110 CYS A C 1
ATOM 829 O O . CYS A 1 110 ? 21.157 0.611 3.231 1.00 95.44 110 CYS A O 1
ATOM 831 N N . LYS A 1 111 ? 22.249 -0.703 1.762 1.00 94.38 111 LYS A N 1
ATOM 832 C CA . LYS A 1 111 ? 23.586 -0.121 1.997 1.00 94.38 111 LYS A CA 1
ATOM 833 C C . LYS A 1 111 ? 23.614 1.388 1.794 1.00 94.38 111 LYS A C 1
ATOM 835 O O . LYS A 1 111 ? 24.226 2.107 2.575 1.00 94.38 111 LYS A O 1
ATOM 840 N N . ASN A 1 112 ? 22.919 1.864 0.765 1.00 92.69 112 ASN A N 1
ATOM 841 C CA . ASN A 1 112 ? 22.839 3.287 0.450 1.00 92.69 112 ASN A CA 1
ATOM 842 C C . ASN A 1 112 ? 21.781 4.039 1.281 1.00 92.69 112 ASN A C 1
ATOM 844 O O . ASN A 1 112 ? 21.556 5.222 1.043 1.00 92.69 112 ASN A O 1
ATOM 848 N N . GLY A 1 113 ? 21.094 3.372 2.218 1.00 92.31 113 GLY A N 1
ATOM 849 C CA . GLY A 1 113 ? 20.069 3.979 3.075 1.00 92.31 113 GLY A CA 1
ATOM 850 C C . GLY A 1 113 ? 18.786 4.395 2.346 1.00 92.31 113 GLY A C 1
ATOM 851 O O . GLY A 1 113 ? 17.971 5.125 2.898 1.00 92.31 113 GLY A O 1
ATOM 852 N N . THR A 1 114 ? 18.597 3.950 1.102 1.00 94.88 114 THR A N 1
ATOM 853 C CA . THR A 1 114 ? 17.463 4.352 0.249 1.00 94.88 114 THR A CA 1
ATOM 854 C C . THR A 1 114 ? 16.193 3.537 0.493 1.00 94.88 114 THR A C 1
ATOM 856 O O . THR A 1 114 ? 15.115 3.971 0.097 1.00 94.88 114 THR A O 1
ATOM 859 N N . MET A 1 115 ? 16.308 2.364 1.127 1.00 95.38 115 MET A N 1
ATOM 860 C CA . MET A 1 115 ? 15.188 1.473 1.438 1.00 95.38 115 MET A CA 1
ATOM 861 C C . MET A 1 115 ? 15.509 0.570 2.633 1.00 95.38 115 MET A C 1
ATOM 863 O O . MET A 1 115 ? 16.636 0.095 2.770 1.00 95.38 115 MET A O 1
ATOM 867 N N . ASP A 1 116 ? 14.498 0.261 3.444 1.00 94.44 116 ASP A N 1
ATOM 868 C CA . ASP A 1 116 ? 14.571 -0.737 4.519 1.00 94.44 116 ASP A CA 1
ATOM 869 C C . ASP A 1 116 ? 13.384 -1.717 4.411 1.00 94.44 116 ASP A C 1
ATOM 871 O O . ASP A 1 116 ? 12.313 -1.454 4.967 1.00 94.44 116 ASP A O 1
ATOM 875 N N . PRO A 1 117 ? 13.525 -2.832 3.663 1.00 93.81 117 PRO A N 1
ATOM 876 C CA . PRO A 1 117 ? 12.421 -3.760 3.424 1.00 93.81 117 PRO A CA 1
ATOM 877 C C . PRO A 1 117 ? 11.827 -4.368 4.700 1.00 93.81 117 PRO A C 1
ATOM 879 O O . PRO A 1 117 ? 10.605 -4.328 4.820 1.00 93.81 117 PRO A O 1
ATOM 882 N N . PRO A 1 118 ? 12.606 -4.829 5.705 1.00 92.50 118 PRO A N 1
ATOM 883 C CA . PRO A 1 118 ? 12.037 -5.248 6.988 1.00 92.50 118 PRO A CA 1
ATOM 884 C C . PRO A 1 118 ? 11.167 -4.180 7.665 1.00 92.50 118 PRO A C 1
ATOM 886 O O . PRO A 1 118 ? 10.118 -4.506 8.218 1.00 92.50 118 PRO A O 1
ATOM 889 N N . ALA A 1 119 ? 11.552 -2.900 7.598 1.00 93.56 119 ALA A N 1
ATOM 890 C CA . ALA A 1 119 ? 10.741 -1.816 8.152 1.00 93.56 119 ALA A CA 1
ATOM 891 C C . ALA A 1 119 ? 9.445 -1.590 7.354 1.00 93.56 119 ALA A C 1
ATOM 893 O O . ALA A 1 119 ? 8.389 -1.387 7.956 1.00 93.56 119 ALA A O 1
ATOM 894 N N . LEU A 1 120 ? 9.499 -1.667 6.018 1.00 94.88 120 LEU A N 1
ATOM 895 C CA . LEU A 1 120 ? 8.306 -1.610 5.165 1.00 94.88 120 LEU A CA 1
ATOM 896 C C . LEU A 1 120 ? 7.363 -2.781 5.461 1.00 94.88 120 LEU A C 1
ATOM 898 O O . LEU A 1 120 ? 6.172 -2.578 5.671 1.00 94.88 120 LEU A O 1
ATOM 902 N N . PHE A 1 121 ? 7.890 -3.998 5.554 1.00 93.50 121 PHE A N 1
ATOM 903 C CA . PHE A 1 121 ? 7.100 -5.191 5.847 1.00 93.50 121 PHE A CA 1
ATOM 904 C C . PHE A 1 121 ? 6.486 -5.140 7.247 1.00 93.50 121 PHE A C 1
ATOM 906 O O . PHE A 1 121 ? 5.327 -5.508 7.419 1.00 93.50 121 PHE A O 1
ATOM 913 N N . LYS A 1 122 ? 7.201 -4.587 8.236 1.00 92.12 122 LYS A N 1
ATOM 914 C CA . LYS A 1 122 ? 6.653 -4.356 9.578 1.00 92.12 122 LYS A CA 1
ATOM 915 C C . LYS A 1 122 ? 5.431 -3.428 9.558 1.00 92.12 122 LYS A C 1
ATOM 917 O O . LYS A 1 122 ? 4.495 -3.647 10.320 1.00 92.12 122 LYS A O 1
ATOM 922 N N . LYS A 1 123 ? 5.426 -2.413 8.687 1.00 91.00 123 LYS A N 1
ATOM 923 C CA . LYS A 1 123 ? 4.259 -1.541 8.469 1.00 91.00 123 LYS A CA 1
ATOM 924 C C . LYS A 1 123 ? 3.107 -2.284 7.783 1.00 91.00 123 LYS A C 1
ATOM 926 O O . LYS A 1 123 ? 1.950 -2.052 8.115 1.00 91.00 123 LYS A O 1
ATOM 931 N N . VAL A 1 124 ? 3.405 -3.198 6.855 1.00 89.69 124 VAL A N 1
ATOM 932 C CA . VAL A 1 124 ? 2.375 -4.044 6.224 1.00 89.69 124 VAL A CA 1
ATOM 933 C C . VAL A 1 124 ? 1.664 -4.890 7.283 1.00 89.69 124 VAL A C 1
ATOM 935 O O . VAL A 1 124 ? 0.441 -4.815 7.388 1.00 89.69 124 VAL A O 1
ATOM 938 N N . ILE A 1 125 ? 2.412 -5.617 8.122 1.00 85.94 125 ILE A N 1
ATOM 939 C CA . ILE A 1 125 ? 1.811 -6.489 9.145 1.00 85.94 125 ILE A CA 1
ATOM 940 C C . ILE A 1 125 ? 1.097 -5.718 10.263 1.00 85.94 125 ILE A C 1
ATOM 942 O O . ILE A 1 125 ? 0.193 -6.252 10.896 1.00 85.94 125 ILE A O 1
ATOM 946 N N . SER A 1 126 ? 1.462 -4.454 10.499 1.00 83.38 126 SER A N 1
ATOM 947 C CA . SER A 1 126 ? 0.792 -3.591 11.479 1.00 83.38 126 SER A CA 1
ATOM 948 C C . SER A 1 126 ? -0.451 -2.880 10.928 1.00 83.38 126 SER A C 1
ATOM 950 O O . SER A 1 126 ? -1.016 -2.022 11.608 1.00 83.38 126 SER A O 1
ATOM 952 N N . GLY A 1 127 ? -0.886 -3.210 9.707 1.00 81.00 127 GLY A N 1
ATOM 953 C CA . GLY A 1 127 ? -2.070 -2.622 9.074 1.00 81.00 127 GLY A CA 1
ATOM 954 C C . GLY A 1 127 ? -1.843 -1.226 8.484 1.00 81.00 127 GLY A C 1
ATOM 955 O O . GLY A 1 127 ? -2.801 -0.562 8.098 1.00 81.00 127 GLY A O 1
ATOM 956 N N . GLN A 1 128 ? -0.592 -0.773 8.369 1.00 87.38 128 GLN A N 1
ATOM 957 C CA . GLN A 1 128 ? -0.206 0.526 7.800 1.00 87.38 128 GLN A CA 1
ATOM 958 C C . GLN A 1 128 ? 0.110 0.422 6.298 1.00 87.38 128 GLN A C 1
ATOM 960 O O . GLN A 1 128 ? 1.032 1.061 5.789 1.00 87.38 128 GLN A O 1
ATOM 965 N N . LEU A 1 129 ? -0.649 -0.402 5.569 1.00 89.19 129 LEU A N 1
ATOM 966 C CA . LEU A 1 129 ? -0.413 -0.674 4.149 1.00 89.19 129 L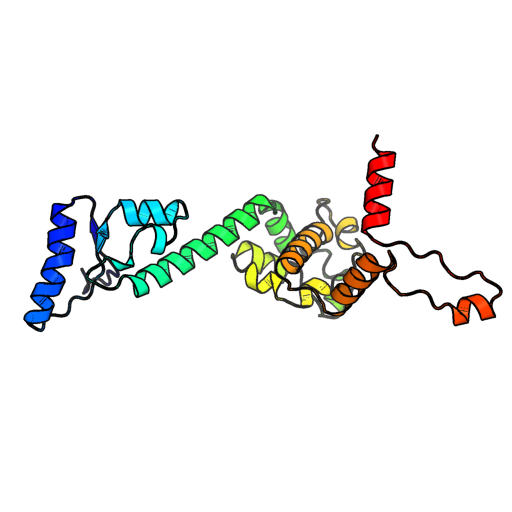EU A CA 1
ATOM 967 C C . LEU A 1 129 ? -0.402 0.612 3.311 1.00 89.19 129 LEU A C 1
ATOM 969 O O . LEU A 1 129 ? 0.464 0.792 2.463 1.00 89.19 129 LEU A O 1
ATOM 973 N N . GLU A 1 130 ? -1.334 1.527 3.564 1.00 90.25 130 GLU A N 1
ATOM 974 C CA . GLU A 1 130 ? -1.455 2.764 2.790 1.00 90.25 130 GLU A CA 1
ATOM 975 C C . GLU A 1 130 ? -0.206 3.658 2.886 1.00 90.25 130 GLU A C 1
ATOM 977 O O . GLU A 1 130 ? 0.185 4.279 1.896 1.00 90.25 130 GLU A O 1
ATOM 982 N N . ASP A 1 131 ? 0.456 3.675 4.046 1.00 92.31 131 ASP A N 1
ATOM 983 C CA . ASP A 1 131 ? 1.706 4.412 4.241 1.00 92.31 131 ASP A CA 1
ATOM 984 C C . ASP A 1 131 ? 2.846 3.773 3.442 1.00 92.31 131 ASP A C 1
ATOM 986 O O . ASP A 1 131 ? 3.668 4.482 2.867 1.00 92.31 131 ASP A O 1
ATOM 990 N N . VAL A 1 132 ? 2.869 2.438 3.351 1.00 94.56 132 VAL A N 1
ATOM 991 C CA . VAL A 1 132 ? 3.842 1.686 2.541 1.00 94.56 132 VAL A CA 1
ATOM 992 C C . VAL A 1 132 ? 3.652 1.963 1.053 1.00 94.56 132 VAL A C 1
ATOM 994 O O . VAL A 1 132 ? 4.634 2.173 0.347 1.00 94.56 132 VAL A O 1
ATOM 997 N N . LEU A 1 133 ? 2.407 2.002 0.564 1.00 94.50 133 LEU A N 1
ATOM 998 C CA . LEU A 1 133 ? 2.125 2.241 -0.858 1.00 94.50 133 LEU A CA 1
ATOM 999 C C . LEU A 1 133 ? 2.530 3.652 -1.317 1.00 94.50 133 LEU A C 1
ATOM 1001 O O . LEU A 1 133 ? 2.839 3.842 -2.493 1.00 94.50 133 LEU A O 1
ATOM 1005 N N . LYS A 1 134 ? 2.533 4.630 -0.404 1.00 94.94 134 LYS A N 1
ATOM 1006 C CA . LYS A 1 134 ? 2.958 6.018 -0.659 1.00 94.94 134 LYS A CA 1
ATOM 1007 C C . LYS A 1 134 ? 4.449 6.252 -0.435 1.00 94.94 134 LYS A C 1
ATOM 1009 O O . LYS A 1 134 ? 4.958 7.299 -0.836 1.00 94.94 134 LYS A O 1
ATOM 1014 N N . ASP A 1 135 ? 5.139 5.323 0.220 1.00 95.06 135 ASP A N 1
ATOM 1015 C CA . ASP A 1 135 ? 6.543 5.473 0.580 1.00 95.06 135 ASP A CA 1
ATOM 1016 C C . ASP A 1 135 ? 7.426 5.406 -0.684 1.00 95.06 135 ASP A C 1
ATOM 1018 O O . ASP A 1 135 ? 7.466 4.374 -1.362 1.00 95.06 135 ASP A O 1
ATOM 1022 N N . PRO A 1 136 ? 8.163 6.477 -1.039 1.00 93.38 136 PRO A N 1
ATOM 1023 C CA . PRO A 1 136 ? 8.986 6.487 -2.246 1.00 93.38 136 PRO A CA 1
ATOM 1024 C C . PRO A 1 136 ? 10.131 5.466 -2.195 1.00 93.38 136 PRO A C 1
ATOM 1026 O O . PRO A 1 136 ? 10.609 5.049 -3.253 1.00 93.38 136 PRO A O 1
ATOM 1029 N N . SER A 1 137 ? 10.552 5.025 -1.001 1.00 95.00 137 SER A N 1
ATOM 1030 C CA . SER A 1 137 ? 11.589 3.995 -0.853 1.00 95.00 137 SER A CA 1
ATOM 1031 C C . SER A 1 137 ? 11.171 2.641 -1.433 1.00 95.00 137 SER A C 1
ATOM 1033 O O . SER A 1 137 ? 12.035 1.865 -1.840 1.00 95.00 137 SER A O 1
ATOM 1035 N N . LEU A 1 138 ? 9.863 2.379 -1.576 1.00 95.50 138 LEU A N 1
ATOM 1036 C CA . LEU A 1 138 ? 9.328 1.171 -2.213 1.00 95.50 138 LEU A CA 1
ATOM 1037 C C . LEU A 1 138 ? 9.848 0.982 -3.653 1.00 95.50 138 LEU A C 1
ATOM 1039 O O . LEU A 1 138 ? 10.003 -0.146 -4.130 1.00 95.50 138 LEU A O 1
ATOM 1043 N N . TRP A 1 139 ? 10.148 2.090 -4.334 1.00 94.44 139 TRP A N 1
ATOM 1044 C CA . TRP A 1 139 ? 10.652 2.123 -5.709 1.00 94.44 139 TRP A CA 1
ATOM 1045 C C . TRP A 1 139 ? 12.183 2.086 -5.813 1.00 94.44 139 TRP A C 1
ATOM 1047 O O . TRP A 1 139 ? 12.710 2.115 -6.921 1.00 94.44 139 TRP A O 1
ATOM 1057 N N . ALA A 1 140 ? 12.910 2.019 -4.693 1.00 94.75 140 ALA A N 1
ATOM 1058 C CA . ALA A 1 140 ? 14.374 1.994 -4.691 1.00 94.75 140 ALA A CA 1
ATOM 1059 C C . ALA A 1 140 ? 14.969 0.584 -4.860 1.00 94.75 140 ALA A C 1
ATOM 1061 O O . ALA A 1 140 ? 16.186 0.438 -4.987 1.00 94.75 140 ALA A O 1
ATOM 1062 N N . CYS A 1 141 ? 14.145 -0.466 -4.850 1.00 95.06 141 CYS A N 1
ATOM 1063 C CA . CYS A 1 141 ? 14.599 -1.818 -5.158 1.00 95.06 141 CYS A CA 1
ATOM 1064 C C . CYS A 1 141 ? 15.000 -1.933 -6.637 1.00 95.06 141 CYS A C 1
ATOM 1066 O O . CYS A 1 141 ? 14.286 -1.477 -7.525 1.00 95.06 141 CYS A O 1
ATOM 1068 N N . LEU A 1 142 ? 16.151 -2.562 -6.882 1.00 94.56 142 LEU A N 1
ATOM 1069 C CA . LEU A 1 142 ? 16.768 -2.675 -8.208 1.00 94.56 142 LEU A CA 1
ATOM 1070 C C . LEU A 1 142 ? 16.372 -3.947 -8.969 1.00 94.56 142 LEU A C 1
ATOM 1072 O O . LEU A 1 142 ? 16.905 -4.188 -10.047 1.00 94.56 142 LEU A O 1
ATOM 1076 N N . ASP A 1 143 ? 15.510 -4.785 -8.386 1.00 94.50 143 ASP A N 1
ATOM 1077 C CA . ASP A 1 143 ? 15.133 -6.098 -8.927 1.00 94.50 143 ASP A CA 1
ATOM 1078 C C . ASP A 1 143 ? 16.352 -6.962 -9.311 1.00 94.50 143 ASP A C 1
ATOM 1080 O O . ASP A 1 143 ? 16.370 -7.646 -10.329 1.00 94.50 143 ASP A O 1
ATOM 1084 N N . CYS A 1 144 ? 17.397 -6.934 -8.473 1.00 95.19 144 CYS A N 1
ATOM 1085 C CA . CYS A 1 144 ? 18.643 -7.679 -8.687 1.00 95.19 144 CYS A CA 1
ATOM 1086 C C . CYS A 1 144 ? 18.612 -9.124 -8.159 1.00 95.19 144 CYS A C 1
ATOM 1088 O O . CYS A 1 144 ? 19.594 -9.841 -8.310 1.00 95.19 144 CYS A O 1
ATOM 1090 N N . TYR A 1 145 ? 17.522 -9.529 -7.493 1.00 94.69 145 TYR A N 1
ATOM 1091 C CA . TYR A 1 145 ? 17.296 -10.870 -6.928 1.00 94.69 145 TYR A CA 1
ATOM 1092 C C . TYR A 1 145 ? 18.323 -11.376 -5.898 1.00 94.69 145 TYR A C 1
ATOM 1094 O O . TYR A 1 145 ? 18.171 -12.486 -5.402 1.00 94.69 145 TYR A O 1
ATOM 1102 N N . THR A 1 146 ? 19.281 -10.558 -5.448 1.00 94.25 146 THR A N 1
ATOM 1103 C CA . THR A 1 146 ? 20.224 -10.927 -4.369 1.00 94.25 146 THR A CA 1
ATOM 1104 C C . THR A 1 146 ? 19.511 -11.457 -3.122 1.00 94.25 146 THR A C 1
ATOM 1106 O O . THR A 1 146 ? 19.959 -12.410 -2.499 1.00 94.25 146 THR A O 1
ATOM 1109 N N . CYS A 1 147 ? 18.359 -10.878 -2.775 1.00 94.25 147 CYS A N 1
ATOM 1110 C CA . CYS A 1 147 ? 17.550 -11.345 -1.652 1.00 94.25 147 CYS A CA 1
ATOM 1111 C C . CYS A 1 147 ? 16.988 -12.766 -1.830 1.00 94.25 147 CYS A C 1
ATOM 1113 O O . CYS A 1 147 ? 16.798 -13.428 -0.819 1.00 94.25 147 CYS A O 1
ATOM 1115 N N . HIS A 1 148 ? 16.731 -13.237 -3.057 1.00 92.88 148 HIS A N 1
ATOM 1116 C CA . HIS A 1 148 ? 16.335 -14.628 -3.308 1.00 92.88 148 HIS A CA 1
ATOM 1117 C C . HIS A 1 148 ? 17.525 -15.568 -3.143 1.00 92.88 148 HIS A C 1
ATOM 1119 O O . HIS A 1 148 ? 17.418 -16.539 -2.404 1.00 92.88 148 HIS A O 1
ATOM 1125 N N . GLU A 1 149 ? 18.663 -15.234 -3.757 1.00 92.44 149 GLU A N 1
ATOM 1126 C CA . GLU A 1 149 ? 19.882 -16.056 -3.698 1.00 92.44 149 GLU A CA 1
ATOM 1127 C C . GLU A 1 149 ? 20.395 -16.242 -2.264 1.00 92.44 149 GLU A C 1
ATOM 1129 O O . GLU A 1 149 ? 20.850 -17.317 -1.884 1.00 92.44 149 GLU A O 1
ATOM 1134 N N . MET A 1 150 ? 20.282 -15.202 -1.437 1.00 90.88 150 MET A N 1
ATOM 1135 C CA . MET A 1 150 ? 20.720 -15.241 -0.041 1.00 90.88 150 MET A CA 1
ATOM 1136 C C . MET A 1 150 ? 19.679 -15.850 0.911 1.00 90.88 150 MET A C 1
ATOM 1138 O O . MET A 1 150 ? 19.972 -16.060 2.090 1.00 90.88 150 MET A O 1
ATOM 1142 N N . CYS A 1 151 ? 18.446 -16.098 0.461 1.00 92.00 151 CYS A N 1
ATOM 1143 C CA . CYS A 1 151 ? 17.382 -16.565 1.343 1.00 92.00 151 CYS A CA 1
ATOM 1144 C C . CYS A 1 151 ? 17.463 -18.078 1.554 1.00 92.00 151 CYS A C 1
ATOM 1146 O O . CYS A 1 151 ? 17.095 -18.861 0.683 1.00 92.00 151 CYS A O 1
ATOM 1148 N N . SER A 1 152 ? 17.818 -18.500 2.768 1.00 87.94 152 SER A N 1
ATOM 1149 C CA . SER A 1 152 ? 17.805 -19.916 3.167 1.00 87.94 152 SER A CA 1
ATOM 1150 C C . SER A 1 152 ? 16.413 -20.564 3.144 1.00 87.94 152 SER A C 1
ATOM 1152 O O . SER A 1 152 ? 16.312 -21.787 3.180 1.00 87.94 152 SER A O 1
ATOM 1154 N N . LEU A 1 153 ? 15.348 -19.757 3.085 1.00 85.94 153 LEU A N 1
ATOM 1155 C CA . LEU A 1 153 ? 13.952 -20.198 3.021 1.00 85.94 153 LEU A CA 1
ATOM 1156 C C . LEU A 1 153 ? 13.349 -20.091 1.608 1.00 85.94 153 LEU A C 1
ATOM 1158 O O . LEU A 1 153 ? 12.192 -20.449 1.426 1.00 85.94 153 LEU A O 1
ATOM 1162 N N . GLY A 1 154 ? 14.094 -19.580 0.617 1.00 83.75 154 GLY A N 1
ATOM 1163 C CA . GLY A 1 154 ? 13.627 -19.445 -0.772 1.00 83.75 154 GLY A CA 1
ATOM 1164 C C . GLY A 1 154 ? 12.568 -18.361 -1.027 1.00 83.75 154 GLY A C 1
ATOM 1165 O O . GLY A 1 154 ? 12.035 -18.288 -2.127 1.00 83.75 154 GLY A O 1
ATOM 1166 N N . MET A 1 155 ? 12.281 -17.515 -0.035 1.00 84.25 155 MET A N 1
ATOM 1167 C CA . MET A 1 155 ? 11.222 -16.494 -0.059 1.00 84.25 155 MET A CA 1
ATOM 1168 C C . MET A 1 155 ? 11.650 -15.237 -0.839 1.00 84.25 155 MET A C 1
ATOM 1170 O O . MET A 1 155 ? 11.039 -14.863 -1.835 1.00 84.25 155 MET A O 1
ATOM 1174 N N . GLY A 1 156 ? 12.764 -14.614 -0.425 1.00 85.50 156 GLY A N 1
ATOM 1175 C CA . GLY A 1 156 ? 13.270 -13.363 -1.005 1.00 85.50 156 GLY A CA 1
ATOM 1176 C C . GLY A 1 156 ? 12.364 -12.142 -0.765 1.00 85.50 156 GLY A C 1
ATOM 1177 O O . GLY A 1 156 ? 11.210 -12.238 -0.367 1.00 85.50 156 GLY A O 1
ATOM 1178 N N . TRP A 1 157 ? 12.892 -10.933 -0.972 1.00 92.38 157 TRP A N 1
ATOM 1179 C CA . TRP A 1 157 ? 12.109 -9.690 -0.831 1.00 92.38 157 TRP A CA 1
ATOM 1180 C C . TRP A 1 157 ? 11.410 -9.266 -2.116 1.00 92.38 157 TRP A C 1
ATOM 1182 O O . TRP A 1 157 ? 10.459 -8.485 -2.070 1.00 92.38 157 TRP A O 1
ATOM 1192 N N . HIS A 1 158 ? 11.923 -9.715 -3.260 1.00 92.50 158 HIS A N 1
ATOM 1193 C CA . HIS A 1 158 ? 11.534 -9.204 -4.566 1.00 92.50 158 HIS A CA 1
ATOM 1194 C C . HIS A 1 158 ? 10.040 -9.405 -4.829 1.00 92.50 158 HIS A C 1
ATOM 1196 O O . HIS A 1 158 ? 9.367 -8.446 -5.199 1.00 92.50 158 HIS A O 1
ATOM 1202 N N . ASP A 1 159 ? 9.499 -10.595 -4.570 1.00 89.12 159 ASP A N 1
ATOM 1203 C CA . ASP A 1 159 ? 8.095 -10.888 -4.863 1.00 89.12 159 ASP A CA 1
ATOM 1204 C C . ASP A 1 159 ? 7.132 -10.081 -3.985 1.00 89.12 159 ASP A C 1
ATOM 1206 O O . ASP A 1 159 ? 6.169 -9.497 -4.493 1.00 89.12 159 ASP A O 1
ATOM 1210 N N . THR A 1 160 ? 7.437 -9.937 -2.694 1.00 91.81 160 THR A N 1
ATOM 1211 C CA . THR A 1 160 ? 6.682 -9.074 -1.772 1.00 91.81 160 THR A CA 1
ATOM 1212 C C . THR A 1 160 ? 6.742 -7.608 -2.205 1.00 91.81 160 THR A C 1
ATOM 1214 O O . THR A 1 160 ? 5.707 -6.947 -2.318 1.00 91.81 160 THR A O 1
ATOM 1217 N N . LEU A 1 161 ? 7.931 -7.088 -2.527 1.00 94.94 161 LEU A N 1
ATOM 1218 C CA . LEU A 1 161 ? 8.097 -5.712 -3.011 1.00 94.94 161 LEU A CA 1
ATOM 1219 C C . LEU A 1 161 ? 7.381 -5.483 -4.350 1.00 94.94 161 LEU A C 1
ATOM 1221 O O . LEU A 1 161 ? 6.782 -4.429 -4.550 1.00 94.94 161 LEU A O 1
ATOM 1225 N N . LYS A 1 162 ? 7.400 -6.462 -5.258 1.00 94.06 162 LYS A N 1
ATOM 1226 C CA . LYS A 1 162 ? 6.696 -6.416 -6.545 1.00 94.06 162 LYS A CA 1
ATOM 1227 C C . LYS A 1 162 ? 5.182 -6.354 -6.350 1.00 94.06 162 LYS A C 1
ATOM 1229 O O . LYS A 1 162 ? 4.527 -5.535 -6.994 1.00 94.06 162 LYS A O 1
ATOM 1234 N N . LYS A 1 163 ? 4.620 -7.173 -5.453 1.00 92.94 163 LYS A N 1
ATOM 1235 C CA . LYS A 1 163 ? 3.194 -7.112 -5.087 1.00 92.94 163 LYS A CA 1
ATOM 1236 C C . LYS A 1 163 ? 2.825 -5.723 -4.560 1.00 92.94 163 LYS A C 1
ATOM 1238 O O . LYS A 1 163 ? 1.908 -5.102 -5.094 1.00 92.94 163 LYS A O 1
ATOM 1243 N N . LEU A 1 164 ? 3.604 -5.188 -3.618 1.00 94.44 164 LEU A N 1
ATOM 1244 C CA . LEU A 1 164 ? 3.403 -3.840 -3.076 1.00 94.44 164 LEU A CA 1
ATOM 1245 C C . LEU A 1 164 ? 3.487 -2.752 -4.160 1.00 94.44 164 LEU A C 1
ATOM 1247 O O . LEU A 1 164 ? 2.610 -1.892 -4.226 1.00 94.44 164 LEU A O 1
ATOM 1251 N N . ARG A 1 165 ? 4.477 -2.804 -5.064 1.00 94.81 165 ARG A N 1
ATOM 1252 C CA . ARG A 1 165 ? 4.593 -1.858 -6.192 1.00 94.81 165 ARG A CA 1
ATOM 1253 C C . ARG A 1 165 ? 3.399 -1.932 -7.141 1.00 94.81 165 ARG A C 1
ATOM 1255 O O . ARG A 1 165 ? 2.916 -0.894 -7.584 1.00 94.81 165 ARG A O 1
ATOM 1262 N N . ASN A 1 166 ? 2.882 -3.128 -7.426 1.00 92.94 166 ASN A N 1
ATOM 1263 C CA . ASN A 1 166 ? 1.682 -3.293 -8.252 1.00 92.94 166 ASN A CA 1
ATOM 1264 C C . ASN A 1 166 ? 0.447 -2.668 -7.591 1.00 92.94 166 ASN A C 1
ATOM 1266 O O . ASN A 1 166 ? -0.349 -2.010 -8.261 1.00 92.94 166 ASN A O 1
ATOM 1270 N N . MET A 1 167 ? 0.287 -2.850 -6.280 1.00 92.94 167 MET A N 1
ATOM 1271 C CA . MET A 1 167 ? -0.792 -2.224 -5.513 1.00 92.94 167 MET A CA 1
ATOM 1272 C C . MET A 1 167 ? -0.652 -0.697 -5.499 1.00 92.94 167 MET A C 1
ATOM 1274 O O . MET A 1 167 ? -1.630 0.008 -5.742 1.00 92.94 167 MET A O 1
ATOM 1278 N N . ALA A 1 168 ? 0.565 -0.186 -5.290 1.00 94.31 168 ALA A N 1
ATOM 1279 C CA . ALA A 1 168 ? 0.872 1.241 -5.327 1.00 94.31 168 ALA A CA 1
ATOM 1280 C C . ALA A 1 168 ? 0.552 1.847 -6.703 1.00 94.31 168 ALA A C 1
ATOM 1282 O O . ALA A 1 168 ? -0.148 2.855 -6.790 1.00 94.31 168 ALA A O 1
ATOM 1283 N N . ALA A 1 169 ? 0.973 1.186 -7.786 1.00 92.81 169 ALA A N 1
ATOM 1284 C CA . ALA A 1 169 ? 0.702 1.617 -9.155 1.00 92.81 169 ALA A CA 1
ATOM 1285 C C . ALA A 1 169 ? -0.803 1.669 -9.471 1.00 92.81 169 ALA A C 1
ATOM 1287 O O . ALA A 1 169 ? -1.262 2.657 -10.040 1.00 92.81 169 ALA A O 1
ATOM 1288 N N . LYS A 1 170 ? -1.592 0.669 -9.044 1.00 91.12 170 LYS A N 1
ATOM 1289 C CA . LYS A 1 170 ? -3.063 0.672 -9.202 1.00 91.12 170 LYS A CA 1
ATOM 1290 C C . LYS A 1 170 ? -3.739 1.862 -8.510 1.00 91.12 170 LYS A C 1
ATOM 1292 O O . LYS A 1 170 ? -4.781 2.311 -8.973 1.00 91.12 170 LYS A O 1
ATOM 1297 N N . LYS A 1 171 ? -3.150 2.374 -7.425 1.00 91.25 171 LYS A N 1
ATOM 1298 C CA . LYS A 1 171 ? -3.620 3.569 -6.704 1.00 91.25 171 LYS A CA 1
ATOM 1299 C C . LYS A 1 171 ? -3.013 4.885 -7.216 1.00 91.25 171 LYS A C 1
ATOM 1301 O O . LYS A 1 171 ? -3.284 5.939 -6.650 1.00 91.25 171 LYS A O 1
ATOM 1306 N N . GLY A 1 172 ? -2.189 4.843 -8.265 1.00 91.50 172 GLY A N 1
ATOM 1307 C CA . GLY A 1 172 ? -1.522 6.022 -8.826 1.00 91.50 172 GLY A CA 1
ATOM 1308 C C . GLY A 1 172 ? -0.249 6.454 -8.088 1.00 91.50 172 GLY A C 1
ATOM 1309 O O . GLY A 1 172 ? 0.328 7.485 -8.424 1.00 91.50 172 GLY A O 1
ATOM 1310 N N . TYR A 1 173 ? 0.244 5.674 -7.122 1.00 93.31 173 TYR A N 1
ATOM 1311 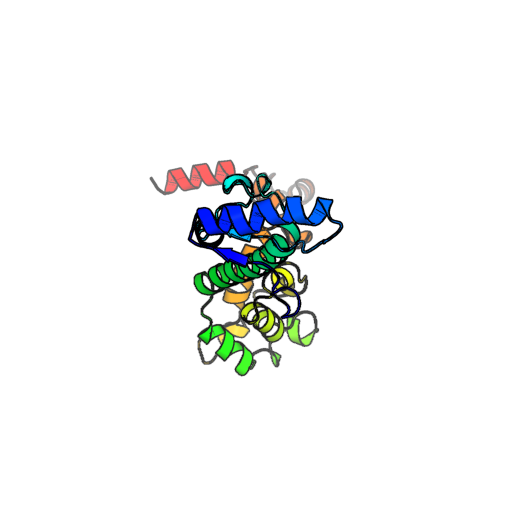C CA . TYR A 1 173 ? 1.502 5.935 -6.407 1.00 93.31 173 TYR A CA 1
ATOM 1312 C C . TYR A 1 173 ? 2.710 5.373 -7.167 1.00 93.31 173 TYR A C 1
ATOM 1314 O O . TYR A 1 173 ? 3.511 4.599 -6.641 1.00 93.31 173 TYR A O 1
ATOM 1322 N N . ILE A 1 174 ? 2.826 5.744 -8.441 1.00 91.00 174 ILE A N 1
ATOM 1323 C CA . ILE A 1 174 ? 3.935 5.350 -9.309 1.00 91.00 174 ILE A CA 1
ATOM 1324 C C . ILE A 1 174 ? 5.045 6.403 -9.278 1.00 91.00 174 ILE A C 1
ATOM 1326 O O . ILE A 1 174 ? 4.797 7.610 -9.268 1.00 91.00 174 ILE A O 1
ATOM 1330 N N . ALA A 1 175 ? 6.302 5.965 -9.282 1.00 86.69 175 ALA A N 1
ATOM 1331 C CA . ALA A 1 175 ? 7.417 6.892 -9.426 1.00 86.69 175 ALA A CA 1
ATOM 1332 C C . ALA A 1 175 ? 7.395 7.547 -10.825 1.00 86.69 175 ALA A C 1
ATOM 1334 O O . ALA A 1 175 ? 7.313 6.859 -11.843 1.00 86.69 175 ALA A O 1
ATOM 1335 N N . LYS A 1 176 ? 7.521 8.884 -10.883 1.00 79.12 176 LYS A N 1
ATOM 1336 C CA . LYS A 1 176 ? 7.346 9.708 -12.105 1.00 79.12 176 LYS A CA 1
ATOM 1337 C C . LYS A 1 176 ? 8.108 9.207 -13.342 1.00 79.12 176 LYS A C 1
ATOM 1339 O O . LYS A 1 176 ? 7.642 9.359 -14.467 1.00 79.12 176 LYS A O 1
ATOM 1344 N N . GLY A 1 177 ? 9.296 8.625 -13.156 1.00 82.88 177 GLY A N 1
ATOM 1345 C CA . GLY A 1 177 ? 10.086 8.066 -14.258 1.00 82.88 177 GLY A CA 1
ATOM 1346 C C . GLY A 1 177 ? 9.419 6.863 -14.933 1.00 82.88 177 GLY A C 1
ATOM 1347 O O . GLY A 1 177 ? 9.470 6.746 -16.155 1.00 82.88 177 GLY A O 1
ATOM 1348 N N . PHE A 1 178 ? 8.756 6.008 -14.152 1.00 84.94 178 PHE A N 1
ATOM 1349 C CA . PHE A 1 178 ? 8.068 4.816 -14.645 1.00 84.94 178 PHE A CA 1
ATOM 1350 C C . PHE A 1 178 ? 6.750 5.153 -15.341 1.00 84.94 178 PHE A C 1
ATOM 1352 O O . PHE A 1 178 ? 6.420 4.521 -16.337 1.00 84.94 178 PHE A O 1
ATOM 1359 N N . GLU A 1 179 ? 6.032 6.179 -14.882 1.00 85.69 179 GLU A N 1
ATOM 1360 C CA . GLU A 1 179 ? 4.789 6.634 -15.522 1.00 85.69 179 GLU A CA 1
ATOM 1361 C C . GLU A 1 179 ? 5.020 7.022 -16.990 1.00 85.69 179 GLU A C 1
ATOM 1363 O O . GLU A 1 179 ? 4.357 6.515 -17.895 1.00 85.69 179 GLU A O 1
ATOM 1368 N N . ARG A 1 180 ? 6.049 7.840 -17.251 1.00 87.69 180 ARG A N 1
ATOM 1369 C CA . ARG A 1 180 ? 6.429 8.233 -18.616 1.00 87.69 180 ARG A CA 1
ATOM 1370 C C . ARG A 1 180 ? 6.832 7.034 -19.475 1.00 87.69 180 ARG A C 1
ATOM 1372 O O . ARG A 1 180 ? 6.542 6.998 -20.671 1.00 87.69 180 ARG A O 1
ATOM 1379 N N . GLN A 1 181 ? 7.541 6.078 -18.885 1.00 89.31 181 GLN A N 1
ATOM 1380 C CA . GLN A 1 181 ? 7.968 4.861 -19.572 1.00 89.31 181 GLN A CA 1
ATOM 1381 C C . GLN A 1 181 ? 6.776 3.976 -19.947 1.0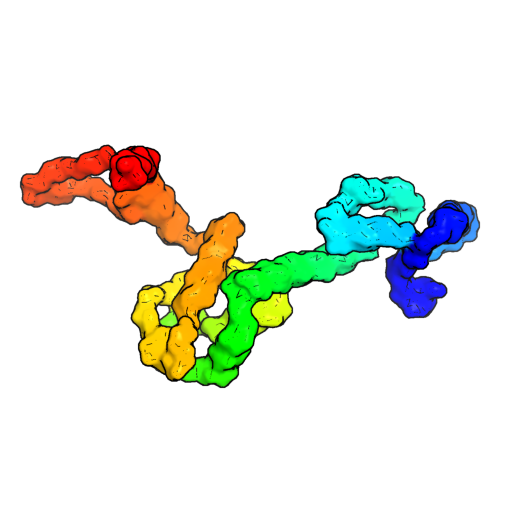0 89.31 181 GLN A C 1
ATOM 1383 O O . GLN A 1 181 ? 6.739 3.464 -21.064 1.00 89.31 181 GLN A O 1
ATOM 1388 N N . ALA A 1 182 ? 5.793 3.844 -19.054 1.00 86.81 182 ALA A N 1
ATOM 1389 C CA . ALA A 1 182 ? 4.563 3.100 -19.298 1.00 86.81 182 ALA A CA 1
ATOM 1390 C C . ALA A 1 182 ? 3.721 3.738 -20.415 1.00 86.81 182 ALA A C 1
ATOM 1392 O O . ALA A 1 182 ? 3.306 3.032 -21.332 1.00 86.81 182 ALA A O 1
ATOM 1393 N N . ASP A 1 183 ? 3.547 5.065 -20.402 1.00 88.44 183 ASP A N 1
ATOM 1394 C CA . ASP A 1 183 ? 2.869 5.797 -21.487 1.00 88.44 183 ASP A CA 1
ATOM 1395 C C . ASP A 1 183 ? 3.588 5.611 -22.833 1.00 88.44 183 ASP A C 1
ATOM 1397 O O . ASP A 1 183 ? 2.981 5.250 -23.845 1.00 88.44 183 ASP A O 1
ATOM 1401 N N . THR A 1 184 ? 4.915 5.775 -22.837 1.00 89.94 184 THR A N 1
ATOM 1402 C CA . THR A 1 184 ? 5.721 5.597 -24.054 1.00 89.94 184 THR A CA 1
ATOM 1403 C C . THR A 1 184 ? 5.586 4.173 -24.591 1.00 89.94 184 THR A C 1
ATOM 1405 O O . THR A 1 184 ? 5.417 3.984 -25.798 1.00 89.94 184 THR A O 1
ATOM 1408 N N . PHE A 1 185 ? 5.609 3.171 -23.709 1.00 90.25 185 PHE A N 1
ATOM 1409 C CA . PHE A 1 185 ? 5.401 1.781 -24.092 1.00 90.25 185 PHE A CA 1
ATOM 1410 C C . PHE A 1 185 ? 3.997 1.555 -24.661 1.00 90.25 185 PHE A C 1
ATOM 1412 O O . PHE A 1 185 ? 3.871 0.912 -25.696 1.00 90.25 185 PHE A O 1
ATOM 1419 N N . GLY A 1 186 ? 2.953 2.130 -24.061 1.00 88.56 186 GLY A N 1
ATOM 1420 C CA . GLY A 1 186 ? 1.590 2.040 -24.589 1.00 88.56 186 GLY A CA 1
ATOM 1421 C C . GLY A 1 186 ? 1.479 2.568 -26.022 1.00 88.56 186 GLY A C 1
ATOM 1422 O O . GLY A 1 186 ? 0.862 1.947 -26.886 1.00 88.56 186 GLY A O 1
ATOM 1423 N N . ARG A 1 187 ? 2.144 3.691 -26.301 1.00 89.44 187 ARG A N 1
ATOM 1424 C CA . ARG A 1 187 ? 2.091 4.363 -27.605 1.00 89.44 187 ARG A CA 1
ATOM 1425 C C . ARG A 1 187 ? 3.005 3.761 -28.669 1.00 89.44 187 ARG A C 1
ATOM 1427 O O . ARG A 1 187 ? 2.666 3.823 -29.844 1.00 89.44 187 ARG A O 1
ATOM 1434 N N . LEU A 1 188 ? 4.187 3.281 -28.281 1.00 89.56 188 LEU A N 1
ATOM 1435 C CA . LEU A 1 188 ? 5.274 2.934 -29.210 1.00 89.56 188 LEU A CA 1
ATOM 1436 C C . LEU A 1 188 ? 5.817 1.513 -29.032 1.00 89.56 188 LEU A C 1
ATOM 1438 O O . LEU A 1 188 ? 6.753 1.134 -29.736 1.00 89.56 188 LEU A O 1
ATOM 1442 N N . LEU A 1 189 ? 5.346 0.770 -28.026 1.00 89.62 189 LEU A N 1
ATOM 1443 C CA . LEU A 1 189 ? 5.928 -0.501 -27.566 1.00 89.62 189 LEU A CA 1
ATOM 1444 C C . LEU A 1 189 ? 7.431 -0.421 -27.290 1.00 89.62 189 LEU A C 1
ATOM 1446 O O . LEU A 1 189 ? 8.181 -1.398 -27.387 1.00 89.62 189 LEU A O 1
ATOM 1450 N N . LYS A 1 190 ? 7.888 0.783 -26.952 1.00 89.06 190 LYS A N 1
ATOM 1451 C CA . LYS A 1 190 ? 9.254 1.093 -26.563 1.00 89.06 190 LYS A CA 1
ATOM 1452 C C . LYS A 1 190 ? 9.204 1.911 -25.293 1.00 89.06 190 LYS A C 1
ATOM 1454 O O . LYS A 1 190 ? 8.413 2.831 -25.167 1.00 89.06 190 LYS A O 1
ATOM 1459 N N . VAL A 1 191 ? 10.112 1.607 -24.379 1.00 89.00 191 VAL A N 1
ATOM 1460 C CA . VAL A 1 191 ? 10.287 2.375 -23.140 1.00 89.00 191 VAL A CA 1
ATOM 1461 C C . VAL A 1 191 ? 10.935 3.738 -23.424 1.00 89.00 191 VAL A C 1
ATOM 1463 O O . VAL A 1 191 ? 10.727 4.705 -22.696 1.00 89.00 191 VAL A O 1
ATOM 1466 N N . ILE A 1 192 ? 11.705 3.827 -24.514 1.00 88.81 192 ILE A N 1
ATOM 1467 C CA . ILE A 1 192 ? 12.370 5.047 -24.976 1.00 88.81 192 ILE A CA 1
ATOM 1468 C C . ILE A 1 192 ? 12.040 5.247 -26.462 1.00 88.81 192 ILE A C 1
ATOM 1470 O O . ILE A 1 192 ? 12.248 4.315 -27.246 1.00 88.81 192 ILE A O 1
ATOM 1474 N N . PRO A 1 193 ? 11.576 6.440 -26.887 1.00 88.25 193 PRO A N 1
ATOM 1475 C CA . PRO A 1 193 ? 11.295 6.704 -28.292 1.00 88.25 193 PRO A CA 1
ATOM 1476 C C . PRO A 1 193 ? 12.557 6.561 -29.158 1.00 88.25 193 PRO A C 1
ATOM 1478 O O . PRO A 1 193 ? 13.614 7.099 -28.807 1.00 88.25 193 PRO A O 1
ATOM 1481 N N . PRO A 1 194 ? 12.480 5.875 -30.309 1.00 88.31 194 PRO A N 1
ATOM 1482 C CA . PRO A 1 194 ? 13.635 5.708 -31.176 1.00 88.31 194 PRO A CA 1
ATOM 1483 C C . PRO A 1 194 ? 13.995 7.019 -31.893 1.00 88.31 194 PRO A C 1
ATOM 1485 O O . PRO A 1 194 ? 13.144 7.715 -32.443 1.00 88.31 194 PRO A O 1
ATOM 1488 N N . SER A 1 195 ? 15.290 7.338 -31.954 1.00 92.75 195 SER A N 1
ATOM 1489 C CA . SER A 1 195 ? 15.777 8.507 -32.697 1.00 92.75 195 SER A CA 1
ATOM 1490 C C . SER A 1 195 ? 15.956 8.181 -34.183 1.00 92.75 195 SER A C 1
ATOM 1492 O O . SER A 1 195 ? 16.941 7.547 -34.566 1.00 92.75 195 SER A O 1
ATOM 1494 N N . LYS A 1 196 ? 15.027 8.651 -35.031 1.00 92.00 196 LYS A N 1
ATOM 1495 C CA . LYS A 1 196 ? 15.098 8.487 -36.500 1.00 92.00 196 LYS A CA 1
ATOM 1496 C C . LYS A 1 196 ? 16.390 9.096 -37.076 1.00 92.00 196 LYS A C 1
ATOM 1498 O O . LYS A 1 196 ? 17.086 8.454 -37.852 1.00 92.00 196 LYS A O 1
ATOM 1503 N N . SER A 1 197 ? 16.785 10.283 -36.603 1.00 94.88 197 SER A N 1
ATOM 1504 C CA . SER A 1 197 ? 18.019 10.963 -37.041 1.00 94.88 197 SER A CA 1
ATOM 1505 C C . SER A 1 197 ? 19.292 10.145 -36.769 1.00 94.88 197 SER A C 1
ATOM 1507 O O . SER A 1 197 ? 20.067 9.897 -37.691 1.00 94.88 197 SER A O 1
ATOM 1509 N N . LYS A 1 198 ? 19.478 9.631 -35.539 1.00 95.38 198 LYS A N 1
ATOM 1510 C CA . LYS A 1 198 ? 20.650 8.798 -35.204 1.00 95.38 198 LYS A CA 1
ATOM 1511 C C . LYS A 1 198 ? 20.699 7.501 -36.015 1.00 95.38 198 LYS A C 1
ATOM 1513 O O . LYS A 1 198 ? 21.782 7.057 -36.372 1.00 95.38 198 LYS A O 1
ATOM 1518 N N . ARG A 1 199 ? 19.544 6.902 -36.322 1.00 95.25 199 ARG A N 1
ATOM 1519 C CA . ARG A 1 199 ? 19.466 5.694 -37.161 1.00 95.25 199 ARG A CA 1
ATOM 1520 C C . ARG A 1 199 ? 19.899 5.980 -38.596 1.00 95.25 199 ARG A C 1
ATOM 1522 O O . ARG A 1 199 ? 20.759 5.273 -39.108 1.00 95.25 199 ARG A O 1
ATOM 1529 N N . ARG A 1 200 ? 19.389 7.060 -39.194 1.00 95.81 200 ARG A N 1
ATOM 1530 C CA . ARG A 1 200 ? 19.771 7.488 -40.550 1.00 95.81 200 ARG A CA 1
ATOM 1531 C C . ARG A 1 200 ? 21.259 7.829 -40.652 1.00 95.81 200 ARG A C 1
ATOM 1533 O O . ARG A 1 200 ? 21.894 7.437 -41.623 1.00 95.81 200 ARG A O 1
ATOM 1540 N N . ALA A 1 201 ? 21.833 8.469 -39.629 1.00 97.00 201 ALA A N 1
ATOM 1541 C CA . ALA A 1 201 ? 23.273 8.741 -39.559 1.00 97.00 201 ALA A CA 1
ATOM 1542 C C . ALA A 1 201 ? 24.142 7.465 -39.548 1.00 97.00 201 ALA A C 1
ATOM 1544 O O . ALA A 1 201 ? 25.299 7.511 -39.950 1.00 97.00 201 ALA A O 1
ATOM 1545 N N . LEU A 1 202 ? 23.582 6.329 -39.119 1.00 97.00 202 LEU A N 1
ATOM 1546 C CA . LEU A 1 202 ? 24.223 5.010 -39.131 1.00 97.00 202 LEU A CA 1
ATOM 1547 C C . LEU A 1 202 ? 23.813 4.147 -40.342 1.00 97.00 202 LEU A C 1
ATOM 1549 O O . LEU A 1 202 ? 24.121 2.960 -40.369 1.00 97.00 202 LEU A O 1
ATOM 1553 N N . GLY A 1 203 ? 23.084 4.700 -41.321 1.00 95.81 203 GLY A N 1
ATOM 1554 C CA . GLY A 1 203 ? 22.585 3.951 -42.482 1.00 95.81 203 GLY A CA 1
ATOM 1555 C C . GLY A 1 203 ? 21.464 2.951 -42.164 1.00 95.81 203 GLY A C 1
ATOM 1556 O O . GLY A 1 203 ? 21.181 2.068 -42.969 1.00 95.81 203 GLY A O 1
ATOM 1557 N N . LEU A 1 204 ? 20.822 3.064 -40.996 1.00 95.81 204 LEU A N 1
ATOM 1558 C CA . LEU A 1 204 ? 19.737 2.179 -40.568 1.00 95.81 204 LEU A CA 1
ATOM 1559 C C . LEU A 1 204 ? 18.364 2.739 -40.985 1.00 95.81 204 LEU A C 1
ATOM 1561 O O . LEU A 1 204 ? 18.152 3.952 -40.891 1.00 95.81 204 LEU A O 1
ATOM 1565 N N . PRO A 1 205 ? 17.396 1.878 -41.364 1.00 92.75 205 PRO A N 1
ATOM 1566 C CA . PRO A 1 205 ? 16.051 2.311 -41.738 1.00 92.75 205 PRO A CA 1
ATOM 1567 C C . PRO A 1 205 ? 15.284 2.885 -40.543 1.00 92.75 205 PRO A C 1
ATOM 1569 O O . PRO A 1 205 ? 15.570 2.560 -39.381 1.00 92.75 205 PRO A O 1
ATOM 1572 N N . ASP A 1 206 ? 14.271 3.704 -40.820 1.00 90.88 206 ASP A N 1
ATOM 1573 C CA . ASP A 1 206 ? 13.349 4.181 -39.790 1.00 90.88 206 ASP A CA 1
ATOM 1574 C C . ASP A 1 206 ? 12.619 2.992 -39.126 1.00 90.88 206 ASP A C 1
ATOM 1576 O O . ASP A 1 206 ? 12.336 1.987 -39.780 1.00 90.88 206 ASP A O 1
ATOM 1580 N N . PRO A 1 207 ? 12.360 3.055 -37.808 1.00 86.88 207 PRO A N 1
ATOM 1581 C CA . PRO A 1 207 ? 11.670 1.989 -37.095 1.00 86.88 207 PRO A CA 1
ATOM 1582 C C . PRO A 1 207 ? 10.195 1.938 -37.508 1.00 86.88 207 PRO A C 1
ATOM 1584 O O . PRO A 1 207 ? 9.563 2.984 -37.657 1.00 86.88 207 PRO A O 1
ATOM 1587 N N . ALA A 1 208 ? 9.654 0.726 -37.637 1.00 84.06 208 ALA A N 1
ATOM 1588 C CA . ALA A 1 208 ? 8.219 0.526 -37.787 1.00 84.06 208 ALA A CA 1
ATOM 1589 C C . ALA A 1 208 ? 7.474 1.061 -36.553 1.00 84.06 208 ALA A C 1
ATOM 1591 O O . ALA A 1 208 ? 7.972 0.964 -35.426 1.00 84.06 208 ALA A O 1
ATOM 1592 N N . GLU A 1 209 ? 6.297 1.633 -36.780 1.00 82.19 209 GLU A N 1
ATOM 1593 C CA . GLU A 1 209 ? 5.432 2.150 -35.723 1.00 82.19 209 GLU A CA 1
ATOM 1594 C C . GLU A 1 209 ? 4.430 1.052 -35.344 1.00 82.19 209 GLU A C 1
ATOM 1596 O O . GLU A 1 209 ? 3.787 0.471 -36.213 1.00 82.19 209 GLU A O 1
ATOM 1601 N N . MET A 1 210 ? 4.374 0.717 -34.054 1.00 85.94 210 MET A N 1
ATOM 1602 C CA . MET A 1 210 ? 3.460 -0.273 -33.483 1.00 85.94 210 MET A CA 1
ATOM 1603 C C . MET A 1 210 ? 3.089 0.192 -32.076 1.00 85.94 210 MET A C 1
ATOM 1605 O O . MET A 1 210 ? 3.965 0.630 -31.322 1.00 85.94 210 MET A O 1
ATOM 1609 N N . ASN A 1 211 ? 1.812 0.116 -31.729 1.00 87.69 211 ASN A N 1
ATOM 1610 C CA . ASN A 1 211 ? 1.284 0.511 -30.426 1.00 87.69 211 ASN A CA 1
ATOM 1611 C C . ASN A 1 211 ? 0.754 -0.707 -29.643 1.00 87.69 211 ASN A C 1
ATOM 1613 O O . ASN A 1 211 ? 0.757 -1.839 -30.128 1.00 87.69 211 ASN A O 1
ATOM 1617 N N . ALA A 1 212 ? 0.320 -0.485 -28.402 1.00 88.12 212 ALA A N 1
ATOM 1618 C CA . ALA A 1 212 ? -0.174 -1.554 -27.539 1.00 88.12 212 ALA A CA 1
ATOM 1619 C C . ALA A 1 212 ? -1.385 -2.310 -28.097 1.00 88.12 212 ALA A C 1
ATOM 1621 O O . ALA A 1 212 ? -1.505 -3.505 -27.832 1.00 88.12 212 ALA A O 1
ATOM 1622 N N . ASP A 1 213 ? -2.261 -1.659 -28.855 1.00 89.25 213 ASP A N 1
ATOM 1623 C CA . ASP A 1 213 ? -3.446 -2.304 -29.416 1.00 89.25 213 ASP A CA 1
ATOM 1624 C C . ASP A 1 213 ? -3.079 -3.196 -30.607 1.00 89.25 213 ASP A C 1
ATOM 1626 O O . ASP A 1 213 ? -3.546 -4.334 -30.673 1.00 89.25 213 ASP A O 1
ATOM 1630 N N . ASP A 1 214 ? -2.131 -2.763 -31.444 1.00 90.00 214 ASP A N 1
ATOM 1631 C CA . ASP A 1 214 ? -1.555 -3.603 -32.502 1.00 90.00 214 ASP A CA 1
ATOM 1632 C C . ASP A 1 214 ? -0.922 -4.882 -31.916 1.00 90.00 214 ASP A C 1
ATOM 1634 O O . ASP A 1 214 ? -1.079 -5.982 -32.453 1.00 90.00 214 ASP A O 1
ATOM 1638 N N . LEU A 1 215 ? -0.214 -4.760 -30.781 1.00 90.06 215 LEU A N 1
ATOM 1639 C CA . LEU A 1 215 ? 0.374 -5.910 -30.087 1.00 90.06 215 LEU A CA 1
ATOM 1640 C C . LEU A 1 215 ? -0.695 -6.844 -29.520 1.00 90.06 215 LEU A C 1
ATOM 1642 O O . LEU A 1 215 ? -0.563 -8.058 -29.659 1.00 90.06 215 LEU A O 1
ATOM 1646 N N . LYS A 1 216 ? -1.743 -6.303 -28.887 1.00 91.06 216 LYS A N 1
ATOM 1647 C CA . LYS A 1 216 ? -2.846 -7.118 -28.356 1.00 91.06 216 LYS A CA 1
ATOM 1648 C C . LYS A 1 216 ? -3.516 -7.921 -29.462 1.00 91.06 216 LYS A C 1
ATOM 1650 O O . LYS A 1 216 ? -3.734 -9.112 -29.272 1.00 91.06 216 LYS A O 1
ATOM 1655 N N . GLN A 1 217 ? -3.797 -7.300 -30.608 1.00 92.56 217 GLN A N 1
ATOM 1656 C CA . GLN A 1 217 ? -4.396 -7.996 -31.744 1.00 92.56 217 GLN A CA 1
ATOM 1657 C C . GLN A 1 217 ? -3.526 -9.178 -32.187 1.00 92.56 217 GLN A C 1
ATOM 1659 O O . GLN A 1 217 ? -4.018 -10.299 -32.282 1.00 92.56 217 GLN A O 1
ATOM 1664 N N . LYS A 1 218 ? -2.216 -8.965 -32.359 1.00 90.75 218 LYS A N 1
ATOM 1665 C CA . LYS A 1 218 ? -1.295 -10.049 -32.729 1.00 90.75 218 LYS A CA 1
ATOM 1666 C C . LYS A 1 218 ? -1.220 -11.161 -31.691 1.00 90.75 218 LYS A C 1
ATOM 1668 O O . LYS A 1 218 ? -1.125 -12.326 -32.054 1.00 90.75 218 LYS A O 1
ATOM 1673 N N . LEU A 1 219 ? -1.253 -10.819 -30.404 1.00 91.69 219 LEU A N 1
ATOM 1674 C CA . LEU A 1 219 ? -1.277 -11.820 -29.340 1.00 91.69 219 LEU A CA 1
ATOM 1675 C C . LEU A 1 219 ? -2.568 -12.646 -29.368 1.00 91.69 219 LEU A C 1
ATOM 1677 O O . LEU A 1 219 ? -2.511 -13.835 -29.077 1.00 91.69 219 LEU A O 1
ATOM 1681 N N . HIS A 1 220 ? -3.710 -12.053 -29.723 1.00 92.88 220 HIS A N 1
ATOM 1682 C CA . HIS A 1 220 ? -4.948 -12.807 -29.922 1.00 92.88 220 HIS A CA 1
ATOM 1683 C C . HIS A 1 220 ? -4.839 -13.763 -31.113 1.00 92.88 220 HIS A C 1
ATOM 1685 O O . HIS A 1 220 ? -5.075 -14.950 -30.931 1.00 92.88 220 HIS A O 1
ATOM 1691 N N . GLU A 1 221 ? -4.368 -13.283 -32.267 1.00 93.94 221 GLU A N 1
ATOM 1692 C CA . GLU A 1 221 ? -4.157 -14.096 -33.480 1.00 93.94 221 GLU A CA 1
ATOM 1693 C C . GLU A 1 221 ? -3.195 -15.283 -33.263 1.00 93.94 221 GLU A C 1
ATOM 1695 O O . GLU A 1 221 ? -3.277 -16.280 -33.967 1.00 93.94 221 GLU A O 1
ATOM 1700 N N . MET A 1 222 ? -2.255 -15.183 -32.316 1.00 89.62 222 MET A N 1
ATOM 1701 C CA . MET A 1 222 ? -1.307 -16.258 -31.982 1.00 89.62 222 MET A CA 1
ATOM 1702 C C . MET A 1 222 ? -1.863 -17.315 -31.021 1.00 89.62 222 MET A C 1
ATOM 1704 O O . MET A 1 222 ? -1.259 -18.378 -30.882 1.00 89.62 222 MET A O 1
ATOM 1708 N N . ASN A 1 223 ? -2.929 -16.986 -30.292 1.00 83.62 223 ASN A N 1
ATOM 1709 C CA . ASN A 1 223 ? -3.558 -17.872 -29.311 1.00 83.62 223 ASN A CA 1
ATOM 1710 C C . ASN A 1 223 ? -4.818 -18.566 -29.869 1.00 83.62 223 ASN A C 1
ATOM 1712 O O . ASN A 1 223 ? -5.469 -19.304 -29.127 1.00 83.62 223 ASN A O 1
ATOM 1716 N N . GLU A 1 224 ? -5.150 -18.318 -31.139 1.00 65.75 224 GLU A N 1
ATOM 1717 C CA . GLU A 1 224 ? -6.132 -19.054 -31.950 1.00 65.75 224 GLU A CA 1
ATOM 1718 C C . GLU A 1 224 ? -5.441 -20.150 -32.776 1.00 65.75 224 GLU A C 1
ATOM 1720 O O . GLU A 1 224 ? -6.036 -21.247 -32.896 1.00 65.75 224 GLU A O 1
#

Nearest PDB structures (foldseek):
  5odc-assembly1_I  TM=7.246E-01  e=8.660E-07  Methanothermococcus thermolithotrophicus DSM 2095
  5odh-assembly1_C  TM=7.330E-01  e=1.585E-06  Methanothermococcus thermolithotrophicus DSM 2095
  7bkb-assembly1_C  TM=7.812E-01  e=1.278E-05  Methanospirillum hungatei JF-1
  7bkb-assembly1_B  TM=9.475E-01  e=9.330E-03  Methanospirillum hungatei JF-1